Protein AF-A0ABD4T352-F1 (afdb_monomer)

Organism: NCBI:txid1574623

Nearest PDB structures (foldseek):
  3aeh-assembly2_B  TM=5.995E-01  e=1.619E+00  Escherichia coli

InterPro domains:
  IPR049213 Domain of unknown function DUF6816 [PF20670] (60-272)

Mean predicted aligned error: 11.01 Å

Solvent-accessible surface area (backbone atoms only — not comparable to full-atom values): 15969 Å² total; per-residue (Å²): 116,74,77,60,56,55,62,60,55,70,66,70,76,64,86,84,75,49,66,80,44,66,26,12,70,76,85,89,87,89,92,82,90,68,83,81,73,80,69,47,77,63,55,48,52,72,59,51,53,77,71,55,62,58,74,81,84,61,44,79,50,67,70,77,69,73,49,63,73,89,59,55,44,59,26,45,31,36,41,28,33,76,34,65,38,48,81,40,56,85,88,43,78,59,84,48,46,70,54,26,56,77,46,66,71,45,70,45,60,32,55,38,42,24,42,78,40,83,41,82,70,58,74,73,69,75,71,52,101,56,96,65,79,74,80,64,45,72,42,22,30,66,40,64,50,59,30,51,52,31,44,34,27,56,56,63,34,79,71,38,55,65,47,63,45,66,40,92,90,42,70,43,30,36,41,35,33,34,66,89,75,29,35,41,39,40,29,52,49,26,31,39,77,49,79,52,100,54,39,44,36,39,34,38,37,27,43,33,40,40,40,48,91,95,47,74,47,62,37,30,40,36,42,40,36,46,35,33,58,74,56,99,49,35,36,41,29,46,35,36,34,34,37,28,69,22,94,86,42,93,56,27,77,79,47,59,61,20,42,44,32,37,19,25,32,41,35,39,33,34,47,67,80,77,78,67,85,86,62,82,82,131

Structure (mmCIF, N/CA/C/O backbone):
data_AF-A0ABD4T352-F1
#
_entry.id   AF-A0ABD4T352-F1
#
loop_
_atom_site.group_PDB
_atom_site.id
_atom_site.type_symbol
_atom_site.label_atom_id
_atom_site.label_alt_id
_atom_site.label_comp_id
_atom_site.label_asym_id
_atom_site.label_entity_id
_atom_site.label_seq_id
_atom_site.pdbx_PDB_ins_code
_atom_site.Cartn_x
_atom_site.Cartn_y
_atom_site.Cartn_z
_atom_site.occupancy
_atom_site.B_iso_or_equiv
_atom_site.auth_seq_id
_atom_site.auth_comp_id
_atom_site.auth_asym_id
_atom_site.auth_atom_id
_atom_site.pdbx_PDB_model_num
ATOM 1 N N . MET A 1 1 ? -20.268 -2.894 33.754 1.00 39.41 1 MET A N 1
ATOM 2 C CA . MET A 1 1 ? -20.483 -3.632 32.484 1.00 39.41 1 MET A CA 1
ATOM 3 C C . MET A 1 1 ? -21.301 -2.826 31.462 1.00 39.41 1 MET A C 1
ATOM 5 O O . MET A 1 1 ? -20.686 -2.366 30.512 1.00 39.41 1 MET A O 1
ATOM 9 N N . ARG A 1 2 ? -22.608 -2.540 31.647 1.00 26.69 2 ARG A N 1
ATOM 10 C CA . ARG A 1 2 ? -23.453 -1.876 30.608 1.00 26.69 2 ARG A CA 1
ATOM 11 C C . ARG A 1 2 ? -22.892 -0.579 29.967 1.00 26.69 2 ARG A C 1
ATOM 13 O O . ARG A 1 2 ? -23.058 -0.404 28.767 1.00 26.69 2 ARG A O 1
ATOM 20 N N . LYS A 1 3 ? -22.176 0.291 30.702 1.00 26.36 3 LYS A N 1
ATOM 21 C CA . LYS A 1 3 ? -21.605 1.552 30.152 1.00 26.36 3 LYS A CA 1
ATOM 22 C C . LYS A 1 3 ? -20.512 1.376 29.074 1.00 26.36 3 LYS A C 1
ATOM 24 O O . LYS A 1 3 ? -20.254 2.319 28.334 1.00 26.36 3 LYS A O 1
ATOM 29 N N . LEU A 1 4 ? -19.886 0.199 28.954 1.00 28.78 4 LEU A N 1
ATOM 30 C CA . LEU A 1 4 ? -18.922 -0.091 27.876 1.00 28.78 4 LEU A CA 1
ATOM 31 C C . LEU A 1 4 ? -19.623 -0.434 26.551 1.00 28.78 4 LEU A C 1
ATOM 33 O O . LEU A 1 4 ? -19.160 -0.040 25.485 1.00 28.78 4 LEU A O 1
ATOM 37 N N . GLN A 1 5 ? -20.782 -1.096 26.609 1.00 29.36 5 GLN A N 1
ATOM 38 C CA . GLN A 1 5 ? -21.551 -1.469 25.416 1.00 29.36 5 GLN A CA 1
ATOM 39 C C . GLN A 1 5 ? -22.165 -0.242 24.723 1.00 29.36 5 GLN A C 1
ATOM 41 O O . GLN A 1 5 ? -22.160 -0.170 23.497 1.00 29.36 5 GLN A O 1
ATOM 46 N N . SER A 1 6 ? -22.601 0.771 25.482 1.00 27.80 6 SER A N 1
ATOM 47 C CA . SER A 1 6 ? -23.107 2.031 24.916 1.00 27.80 6 SER A CA 1
ATOM 48 C C . SER A 1 6 ? -22.040 2.828 24.151 1.00 27.80 6 SER A C 1
ATOM 50 O O . SER A 1 6 ? -22.355 3.438 23.133 1.00 27.80 6 SER A O 1
ATOM 52 N N . ALA A 1 7 ? -20.775 2.786 24.590 1.00 30.77 7 ALA A N 1
ATOM 53 C CA . ALA A 1 7 ? -19.662 3.445 23.896 1.00 30.77 7 ALA A CA 1
ATOM 54 C C . ALA A 1 7 ? -19.280 2.747 22.574 1.00 30.77 7 ALA A C 1
ATOM 56 O O . ALA A 1 7 ? -18.800 3.395 21.648 1.00 30.77 7 ALA A O 1
ATOM 57 N N . LEU A 1 8 ? -19.532 1.438 22.467 1.00 29.42 8 LEU A N 1
ATOM 58 C CA . LEU A 1 8 ? -19.388 0.671 21.225 1.00 29.42 8 LEU A CA 1
ATOM 59 C C . LEU A 1 8 ? -20.588 0.856 20.278 1.00 29.42 8 LEU A C 1
ATOM 61 O O . LEU A 1 8 ? -20.437 0.750 19.063 1.00 29.42 8 LEU A O 1
ATOM 65 N N . GLN A 1 9 ? -21.779 1.166 20.802 1.00 30.78 9 GLN A N 1
ATOM 66 C CA . GLN A 1 9 ? -22.970 1.423 19.984 1.00 30.78 9 GLN A CA 1
ATOM 67 C C . GLN A 1 9 ? -22.979 2.822 19.353 1.00 30.78 9 GLN A C 1
ATOM 69 O O . GLN A 1 9 ? -23.330 2.939 18.179 1.00 30.78 9 GLN A O 1
ATOM 74 N N . SER A 1 10 ? -22.524 3.869 20.054 1.00 32.16 10 SER A N 1
ATOM 75 C CA . SER A 1 10 ? -22.365 5.211 19.457 1.00 32.16 10 SER A CA 1
ATOM 76 C C . SER A 1 10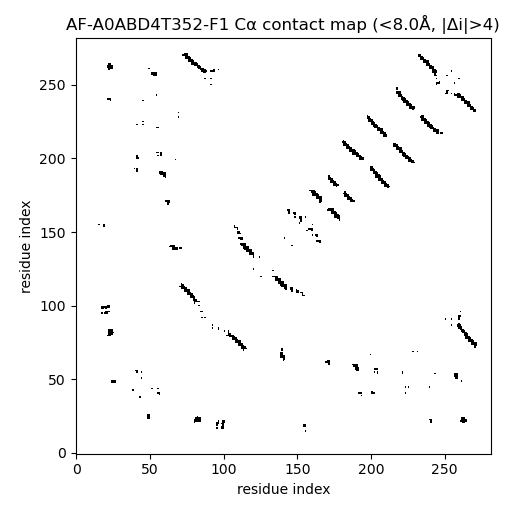 ? -21.295 5.268 18.354 1.00 32.16 10 SER A C 1
ATOM 78 O O . SER A 1 10 ? -21.270 6.204 17.559 1.00 32.16 10 SER A O 1
ATOM 80 N N . TRP A 1 11 ? -20.455 4.236 18.251 1.00 36.19 11 TRP A N 1
ATOM 81 C CA . TRP A 1 11 ? -19.450 4.060 17.200 1.00 36.19 11 TRP A CA 1
ATOM 82 C C . TRP A 1 11 ? -20.051 3.687 15.824 1.00 36.19 11 TRP A C 1
ATOM 84 O O . TRP A 1 11 ? -19.353 3.751 14.815 1.00 36.19 11 TRP A O 1
ATOM 94 N N . ARG A 1 12 ? -21.341 3.306 15.753 1.00 36.53 12 ARG A N 1
ATOM 95 C CA . ARG A 1 12 ? -21.984 2.750 14.540 1.00 36.53 12 ARG A CA 1
ATOM 96 C C . ARG A 1 12 ? -22.570 3.762 13.544 1.00 36.53 12 ARG A C 1
ATOM 98 O O . ARG A 1 12 ? -22.854 3.371 12.418 1.00 36.53 12 ARG A O 1
ATOM 105 N N . SER A 1 13 ? -22.786 5.027 13.910 1.00 33.03 13 SER A N 1
ATOM 106 C CA . SER A 1 13 ? -23.558 5.984 13.084 1.00 33.03 13 SER A CA 1
ATOM 107 C C . SER A 1 13 ? -22.733 6.816 12.084 1.00 33.03 13 SER A C 1
ATOM 109 O O . SER A 1 13 ? -23.293 7.558 11.279 1.00 33.03 13 SER A O 1
ATOM 111 N N . GLY A 1 14 ? -21.401 6.708 12.099 1.00 31.41 14 GLY A N 1
ATOM 112 C CA . GLY A 1 14 ? -20.495 7.516 11.272 1.00 31.41 14 GLY A CA 1
ATOM 113 C C . GLY A 1 14 ? -20.263 6.980 9.853 1.00 31.41 14 GLY A C 1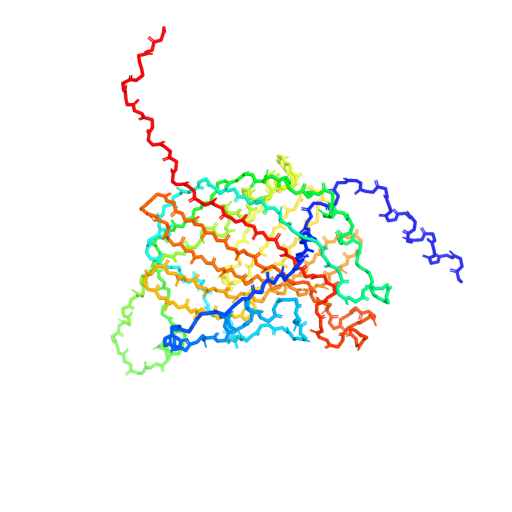
ATOM 114 O O . GLY A 1 14 ? -19.128 6.635 9.525 1.00 31.41 14 GLY A O 1
ATOM 115 N N . GLY A 1 15 ? -21.299 6.954 9.003 1.00 32.22 15 GLY A N 1
ATOM 116 C CA . GLY A 1 15 ? -21.311 6.328 7.658 1.00 32.22 15 GLY A CA 1
ATOM 117 C C . GLY A 1 15 ? -20.280 6.812 6.614 1.00 32.22 15 GLY A C 1
ATOM 118 O O . GLY A 1 15 ? -20.262 6.330 5.488 1.00 32.22 15 GLY A O 1
ATOM 119 N N . TRP A 1 16 ? -19.399 7.741 6.977 1.00 35.56 16 TRP A N 1
ATOM 120 C CA . TRP A 1 16 ? -18.361 8.342 6.133 1.00 35.56 16 TRP A CA 1
ATOM 121 C C . TRP A 1 16 ? -16.948 7.783 6.398 1.00 35.56 16 TRP A C 1
ATOM 123 O O . TRP A 1 16 ? -16.004 8.128 5.694 1.00 35.56 16 TRP A O 1
ATOM 133 N N . ARG A 1 17 ? -16.781 6.917 7.409 1.00 35.25 17 ARG A N 1
ATOM 134 C CA . ARG A 1 17 ? -15.479 6.351 7.827 1.00 35.25 17 ARG A CA 1
ATOM 135 C C . ARG A 1 17 ? -15.112 5.021 7.140 1.00 35.25 17 ARG A C 1
ATOM 137 O O . ARG A 1 17 ? -14.129 4.395 7.518 1.00 35.25 17 ARG A O 1
ATOM 144 N N . LEU A 1 18 ? -15.916 4.562 6.178 1.00 33.56 18 LEU A N 1
ATOM 145 C CA . LEU A 1 18 ? -16.029 3.135 5.828 1.00 33.56 18 LEU A CA 1
ATOM 146 C C . LEU A 1 18 ? -15.048 2.586 4.767 1.00 33.56 18 LEU A C 1
ATOM 148 O O . LEU A 1 18 ? -14.840 1.377 4.719 1.00 33.56 18 LEU A O 1
ATOM 152 N N . ARG A 1 19 ? -14.453 3.427 3.913 1.00 33.91 19 ARG A N 1
ATOM 153 C CA . ARG A 1 19 ? -13.837 3.010 2.626 1.00 33.91 19 ARG A CA 1
ATOM 154 C C . ARG A 1 19 ? -12.305 2.798 2.661 1.00 33.91 19 ARG A C 1
ATOM 156 O O . ARG A 1 19 ? -11.619 3.139 1.705 1.00 33.91 19 ARG A O 1
ATOM 163 N N . VAL A 1 20 ? -11.744 2.326 3.780 1.00 31.72 20 VAL A N 1
ATOM 164 C CA . VAL A 1 20 ? -10.285 2.412 4.049 1.00 31.72 20 VAL A CA 1
ATOM 165 C C . VAL A 1 20 ? -9.504 1.091 3.882 1.00 31.72 20 VAL A C 1
ATOM 167 O O . VAL A 1 20 ? -8.281 1.141 3.775 1.00 31.72 20 VAL A O 1
ATOM 170 N N . ALA A 1 21 ? -10.141 -0.088 3.901 1.00 27.03 21 ALA A N 1
ATOM 171 C CA . ALA A 1 21 ? -9.443 -1.326 4.288 1.00 27.03 21 ALA A CA 1
ATOM 172 C C . ALA A 1 21 ? -10.037 -2.658 3.743 1.00 27.03 21 ALA A C 1
ATOM 174 O O . ALA A 1 21 ? -10.484 -3.456 4.560 1.00 27.03 21 ALA A O 1
ATOM 175 N N . VAL A 1 22 ? -10.065 -2.865 2.407 1.00 36.22 22 VAL A N 1
ATOM 176 C CA . VAL A 1 22 ? -9.205 -3.831 1.641 1.00 36.22 22 VAL A CA 1
ATOM 177 C C . VAL A 1 22 ? -9.468 -5.395 1.934 1.00 36.22 22 VAL A C 1
ATOM 179 O O . VAL A 1 22 ? -10.231 -5.626 2.860 1.00 36.22 22 VAL A O 1
ATOM 182 N N . LEU A 1 23 ? -9.095 -6.466 1.123 1.00 36.72 23 LEU A N 1
ATOM 183 C CA . LEU A 1 23 ? -9.889 -7.788 0.982 1.00 36.72 23 LEU A CA 1
ATOM 184 C C . LEU A 1 23 ? -9.537 -9.324 1.362 1.00 36.72 23 LEU A C 1
ATOM 186 O O . LEU A 1 23 ? -10.003 -9.626 2.456 1.00 36.72 23 LEU A O 1
ATOM 190 N N . LEU A 1 24 ? -8.930 -10.447 0.804 1.00 32.94 24 LEU A N 1
ATOM 191 C CA . LEU A 1 24 ? -8.250 -11.254 -0.313 1.00 32.94 24 LEU A CA 1
ATOM 192 C C . LEU A 1 24 ? -8.925 -12.712 -0.382 1.00 32.94 24 LEU A C 1
ATOM 194 O O . LEU A 1 24 ? -9.724 -13.017 0.487 1.00 32.94 24 LEU A O 1
ATOM 198 N N . LEU A 1 25 ? -8.484 -13.669 -1.254 1.00 29.53 25 LEU A N 1
ATOM 199 C CA . LEU A 1 25 ? -8.437 -15.179 -1.147 1.00 29.53 25 LEU A CA 1
ATOM 200 C C . LEU A 1 25 ? -9.545 -16.146 -1.668 1.00 29.53 25 LEU A C 1
ATOM 202 O O . LEU A 1 25 ? -10.729 -15.871 -1.515 1.00 29.53 25 LEU A O 1
ATOM 206 N N . GLY A 1 26 ? -9.219 -17.348 -2.218 1.00 24.11 26 GLY A N 1
ATOM 207 C CA . GLY A 1 26 ? -7.892 -17.931 -2.580 1.00 24.11 26 GLY A CA 1
ATOM 208 C C . GLY A 1 26 ? -7.876 -19.365 -3.203 1.00 24.11 26 GLY A C 1
ATOM 209 O O . GLY A 1 26 ? -8.916 -20.016 -3.223 1.00 24.11 26 GLY A O 1
ATOM 210 N N . LEU A 1 27 ? -6.683 -19.866 -3.623 1.00 27.25 27 LEU A N 1
ATOM 211 C CA . LEU A 1 27 ? -6.359 -21.210 -4.226 1.00 27.25 27 LEU A CA 1
ATOM 212 C C . LEU A 1 27 ? -7.030 -21.536 -5.600 1.00 27.25 27 LEU A C 1
ATOM 214 O O . LEU A 1 27 ? -7.938 -20.815 -5.989 1.00 27.25 27 LEU A O 1
ATOM 218 N N . SER A 1 28 ? -6.688 -22.549 -6.436 1.00 29.59 28 SER A N 1
ATOM 219 C CA . SER A 1 28 ? -5.594 -23.566 -6.632 1.00 29.59 28 SER A CA 1
ATOM 220 C C . SER A 1 28 ? -5.649 -24.049 -8.131 1.00 29.59 28 SER A C 1
ATOM 222 O O . SER A 1 28 ? -6.455 -23.477 -8.858 1.00 29.59 28 SER A O 1
ATOM 224 N N . LEU A 1 29 ? -4.947 -25.027 -8.756 1.00 26.75 29 LEU A N 1
ATOM 225 C CA . LEU A 1 29 ? -3.863 -26.021 -8.504 1.00 26.75 29 LEU A CA 1
ATOM 226 C C . LEU A 1 29 ? -3.339 -26.528 -9.901 1.00 26.75 29 LEU A C 1
ATOM 228 O O . LEU A 1 29 ? -4.098 -26.451 -10.865 1.00 26.75 29 LEU A O 1
ATOM 232 N N . GLY A 1 30 ? -2.131 -27.115 -10.052 1.00 27.02 30 GLY A N 1
ATOM 233 C CA . GLY A 1 30 ? -1.724 -27.864 -11.278 1.00 27.02 30 GLY A CA 1
ATOM 234 C C . GLY A 1 30 ? -0.203 -27.994 -11.554 1.00 27.02 30 GLY A C 1
ATOM 235 O O . GLY A 1 30 ? 0.562 -27.109 -11.186 1.00 27.02 30 GLY A O 1
ATOM 236 N N . LEU A 1 31 ? 0.247 -29.084 -12.207 1.00 29.69 31 LEU A N 1
ATOM 237 C CA . LEU A 1 31 ? 1.672 -29.449 -12.419 1.00 29.69 31 LEU A CA 1
ATOM 238 C C . LEU A 1 31 ? 2.135 -29.383 -13.892 1.00 29.69 31 LEU A C 1
ATOM 240 O O . LEU A 1 31 ? 1.645 -30.168 -14.695 1.00 29.69 31 LEU A O 1
ATOM 244 N N . TRP A 1 32 ? 3.164 -28.581 -14.206 1.00 31.05 32 TRP A N 1
ATOM 245 C CA . TRP A 1 32 ? 4.102 -28.779 -15.339 1.00 31.05 32 TRP A CA 1
ATOM 246 C C . TRP A 1 32 ? 5.489 -28.225 -14.955 1.00 31.05 32 TRP A C 1
ATOM 248 O O . TRP A 1 32 ? 5.601 -27.070 -14.543 1.00 31.05 32 TRP A O 1
ATOM 258 N N . THR A 1 33 ? 6.558 -29.017 -15.084 1.00 32.38 33 THR A N 1
ATOM 259 C CA . THR A 1 33 ? 7.911 -28.634 -14.637 1.00 32.38 33 THR A CA 1
ATOM 260 C C . THR A 1 33 ? 8.701 -27.870 -15.704 1.00 32.38 33 THR A C 1
ATOM 262 O O . THR A 1 33 ? 9.209 -28.434 -16.670 1.00 32.38 33 THR A O 1
ATOM 265 N N . ARG A 1 34 ? 8.883 -26.566 -15.482 1.00 37.12 34 ARG A N 1
ATOM 266 C CA . ARG A 1 34 ? 10.022 -25.803 -16.027 1.00 37.12 34 ARG A CA 1
ATOM 267 C C . ARG A 1 34 ? 11.196 -25.893 -15.034 1.00 37.12 34 ARG A C 1
ATOM 269 O O . ARG A 1 34 ? 10.941 -26.182 -13.863 1.00 37.12 34 ARG A O 1
ATOM 276 N N . PRO A 1 35 ? 12.461 -25.671 -15.447 1.00 34.12 35 PRO A N 1
ATOM 277 C CA . PRO A 1 35 ? 13.559 -25.566 -14.486 1.00 34.12 35 PRO A CA 1
ATOM 278 C C . PRO A 1 35 ? 13.235 -24.481 -13.448 1.00 34.12 35 PRO A C 1
ATOM 280 O O . PRO A 1 35 ? 12.630 -23.466 -13.816 1.00 34.12 35 PRO A O 1
ATOM 283 N N . PRO A 1 36 ? 13.605 -24.667 -12.169 1.00 39.47 36 PRO A N 1
ATOM 284 C CA . PRO A 1 36 ? 13.306 -23.688 -11.142 1.00 39.47 36 PRO A CA 1
ATOM 285 C C . PRO A 1 36 ? 14.073 -22.396 -11.426 1.00 39.47 36 PRO A C 1
ATOM 287 O O . PRO A 1 36 ? 15.264 -22.274 -11.139 1.00 39.47 36 PRO A O 1
ATOM 290 N N . VAL A 1 37 ? 13.350 -21.391 -11.924 1.00 47.28 37 VAL A N 1
ATOM 291 C CA . VAL A 1 37 ? 13.609 -20.017 -11.495 1.00 47.28 37 VAL A CA 1
ATOM 292 C C . VAL A 1 37 ? 13.560 -20.075 -9.974 1.00 47.28 37 VAL A C 1
ATOM 294 O O . VAL A 1 37 ? 12.513 -20.409 -9.420 1.00 47.28 37 VAL A O 1
ATOM 297 N N . LEU A 1 38 ? 14.696 -19.837 -9.316 1.00 48.06 38 LEU A N 1
ATOM 298 C CA . LEU A 1 38 ? 14.747 -19.745 -7.862 1.00 48.06 38 LEU A CA 1
ATOM 299 C C . LEU A 1 38 ? 13.831 -18.594 -7.452 1.00 48.06 38 LEU A C 1
ATOM 301 O O . LEU A 1 38 ? 14.169 -17.424 -7.636 1.00 48.06 38 LEU A O 1
ATOM 305 N N . ALA A 1 39 ? 12.640 -18.954 -6.981 1.00 62.75 39 ALA A N 1
ATOM 306 C CA . ALA A 1 39 ? 11.667 -18.018 -6.464 1.00 62.75 39 ALA A CA 1
ATOM 307 C C . ALA A 1 39 ? 12.323 -17.260 -5.309 1.00 62.75 39 ALA A C 1
ATOM 309 O O . ALA A 1 39 ? 12.923 -17.857 -4.415 1.00 62.75 39 ALA A O 1
ATOM 310 N N . GLY A 1 40 ? 12.281 -15.931 -5.371 1.00 85.00 40 GLY A N 1
ATOM 311 C CA . GLY A 1 40 ? 12.717 -15.128 -4.243 1.00 85.00 40 GLY A CA 1
ATOM 312 C C . GLY A 1 40 ? 11.669 -15.157 -3.121 1.00 85.00 40 GLY A C 1
ATOM 313 O O . GLY A 1 40 ? 10.512 -15.520 -3.364 1.00 85.00 40 GLY A O 1
ATOM 314 N N . PRO A 1 41 ? 12.044 -14.763 -1.892 1.00 92.19 41 PRO A N 1
ATOM 315 C CA . PRO A 1 41 ? 11.137 -14.699 -0.746 1.00 92.19 41 PRO A CA 1
ATOM 316 C C . PRO A 1 41 ? 9.790 -13.986 -0.985 1.00 92.19 41 PRO A C 1
ATOM 318 O O . PRO A 1 41 ? 8.805 -14.333 -0.330 1.00 92.19 41 PRO A O 1
ATOM 321 N N . LEU A 1 42 ? 9.703 -13.013 -1.901 1.00 93.75 42 LEU A N 1
ATOM 322 C CA . LEU A 1 42 ? 8.435 -12.387 -2.293 1.00 93.75 42 LEU A CA 1
ATOM 323 C C . LEU A 1 42 ? 7.622 -13.264 -3.239 1.00 93.75 42 LEU A C 1
ATOM 325 O O . LEU A 1 42 ? 6.416 -13.382 -3.040 1.00 93.75 42 LEU A O 1
ATOM 329 N N . SER A 1 43 ? 8.255 -13.907 -4.222 1.00 93.31 43 SER A N 1
ATOM 330 C CA . SER A 1 43 ? 7.587 -14.897 -5.077 1.00 93.31 43 SER A CA 1
ATOM 331 C C . SER A 1 43 ? 7.024 -16.067 -4.257 1.00 93.31 43 SER A C 1
ATOM 333 O O . SER A 1 43 ? 5.882 -16.471 -4.482 1.00 93.31 43 SER A O 1
ATOM 335 N N . ASP A 1 44 ? 7.776 -16.564 -3.270 1.00 93.44 44 ASP A N 1
ATOM 336 C CA . ASP A 1 44 ? 7.315 -17.604 -2.339 1.00 93.44 44 ASP A CA 1
ATOM 337 C C . ASP A 1 44 ? 6.153 -17.108 -1.470 1.00 93.44 44 ASP A C 1
ATOM 339 O O . ASP A 1 44 ? 5.120 -17.771 -1.361 1.00 93.44 44 ASP A O 1
ATOM 343 N N . ARG A 1 45 ? 6.257 -15.897 -0.905 1.00 94.06 45 ARG A N 1
ATOM 344 C CA . ARG A 1 45 ? 5.168 -15.273 -0.137 1.00 94.06 45 ARG A CA 1
ATOM 345 C C . ARG A 1 45 ? 3.890 -15.128 -0.970 1.00 94.06 45 ARG A C 1
ATOM 347 O O . ARG A 1 45 ? 2.803 -15.487 -0.512 1.00 94.06 45 ARG A O 1
ATOM 354 N N . LEU A 1 46 ? 4.022 -14.653 -2.205 1.00 94.25 46 LEU A N 1
ATOM 355 C CA . LEU A 1 46 ? 2.946 -14.504 -3.187 1.00 94.25 46 LEU A CA 1
ATOM 356 C C . LEU A 1 46 ? 2.305 -15.839 -3.612 1.00 94.25 46 LEU A C 1
ATOM 358 O O . LEU A 1 46 ? 1.213 -15.806 -4.188 1.00 94.25 46 LEU A O 1
ATOM 362 N N . ALA A 1 47 ? 2.953 -16.977 -3.340 1.00 94.44 47 ALA A N 1
ATOM 363 C CA . ALA A 1 47 ? 2.444 -18.328 -3.581 1.00 94.44 47 ALA A CA 1
ATOM 364 C C . ALA A 1 47 ? 1.889 -19.013 -2.312 1.00 94.44 47 ALA A C 1
ATOM 366 O O . ALA A 1 47 ? 0.919 -19.758 -2.408 1.00 94.44 47 ALA A O 1
ATOM 367 N N . ALA A 1 48 ? 2.451 -18.743 -1.125 1.00 94.88 48 ALA A N 1
ATOM 368 C CA . ALA A 1 48 ? 2.008 -19.320 0.156 1.00 94.88 48 ALA A CA 1
ATOM 369 C C . ALA A 1 48 ? 0.587 -18.879 0.565 1.00 94.88 48 ALA A C 1
ATOM 371 O O . ALA A 1 48 ? -0.162 -19.626 1.197 1.00 94.88 48 ALA A O 1
ATOM 372 N N . PHE A 1 49 ? 0.239 -17.651 0.180 1.00 94.88 49 PHE A N 1
ATOM 373 C CA . PHE A 1 49 ? -1.103 -17.088 0.012 1.00 94.88 49 PHE A CA 1
ATOM 374 C C . PHE A 1 49 ? -2.214 -18.158 -0.200 1.00 94.88 49 PHE A C 1
ATOM 376 O O . PHE A 1 49 ? -2.239 -18.757 -1.277 1.00 94.88 49 PHE A O 1
ATOM 383 N N . PRO A 1 50 ? -3.146 -18.443 0.752 1.00 94.69 50 PRO A N 1
ATOM 384 C CA . PRO A 1 50 ? -3.578 -17.701 1.956 1.00 94.69 50 PRO A CA 1
ATOM 385 C C . PRO A 1 50 ? -2.673 -17.704 3.169 1.00 94.69 50 PRO A C 1
ATOM 387 O O . PRO A 1 50 ? -2.872 -16.885 4.061 1.00 94.69 50 PRO A O 1
ATOM 390 N N . ASN A 1 51 ? -1.775 -18.669 3.270 1.00 95.00 51 ASN A N 1
ATOM 391 C CA . ASN A 1 51 ? -1.324 -19.191 4.553 1.00 95.00 51 ASN A CA 1
ATOM 392 C C . ASN A 1 51 ? -0.155 -18.376 5.116 1.00 95.00 51 ASN A C 1
ATOM 394 O O . ASN A 1 51 ? 0.923 -18.894 5.379 1.00 95.00 51 ASN A O 1
ATOM 398 N N . TRP A 1 52 ? -0.370 -17.069 5.257 1.00 94.19 52 TRP A N 1
ATOM 399 C CA . TRP A 1 52 ? 0.581 -16.130 5.831 1.00 94.19 52 TRP A CA 1
ATOM 400 C C . TRP A 1 52 ? 0.471 -16.174 7.350 1.00 94.19 52 TRP A C 1
ATOM 402 O O . TRP A 1 52 ? -0.463 -15.640 7.945 1.00 94.19 52 TRP A O 1
ATOM 412 N N . ASP A 1 53 ? 1.440 -16.820 7.982 1.00 91.62 53 ASP A N 1
ATOM 413 C CA . ASP A 1 53 ? 1.577 -16.918 9.432 1.00 91.62 53 ASP A CA 1
ATOM 414 C C . ASP A 1 53 ? 2.361 -15.739 10.046 1.00 91.62 53 ASP A C 1
ATOM 416 O O . ASP A 1 53 ? 2.210 -15.435 11.231 1.00 91.62 53 ASP A O 1
ATOM 420 N N . ALA A 1 54 ? 3.147 -15.033 9.231 1.00 91.31 54 ALA A N 1
ATOM 421 C CA . ALA A 1 54 ? 4.015 -13.934 9.641 1.00 91.31 54 ALA A CA 1
ATOM 422 C C . ALA A 1 54 ? 3.898 -12.685 8.730 1.00 91.31 54 ALA A C 1
ATOM 424 O O . ALA A 1 54 ? 3.358 -12.765 7.616 1.00 91.31 54 ALA A O 1
ATOM 425 N N . PRO A 1 55 ? 4.425 -11.521 9.171 1.00 90.62 55 PRO A N 1
ATOM 426 C CA . PRO A 1 55 ? 4.736 -10.366 8.316 1.00 90.62 55 PRO A CA 1
ATOM 427 C C . PRO A 1 55 ? 5.701 -10.725 7.160 1.00 90.62 55 PRO A C 1
ATOM 429 O O . PRO A 1 55 ? 6.214 -11.847 7.119 1.00 90.62 55 PRO A O 1
ATOM 432 N N . PRO A 1 56 ? 5.944 -9.821 6.195 1.00 90.44 56 PRO A N 1
ATOM 433 C CA . PRO A 1 56 ? 6.755 -10.133 5.023 1.00 90.44 56 PRO A CA 1
ATOM 434 C C . PRO A 1 56 ? 8.252 -10.220 5.351 1.00 90.44 56 PRO A C 1
ATOM 436 O O . PRO A 1 56 ? 8.717 -9.559 6.282 1.00 90.44 56 PRO A O 1
ATOM 439 N N . PRO A 1 57 ? 9.042 -10.964 4.554 1.00 86.19 57 PRO A N 1
ATOM 440 C CA . PRO A 1 57 ? 10.492 -10.847 4.592 1.00 86.19 57 PRO A CA 1
ATOM 441 C C . PRO A 1 57 ? 10.884 -9.438 4.124 1.00 86.19 57 PRO A C 1
ATOM 443 O O . PRO A 1 57 ? 10.492 -8.993 3.045 1.00 86.19 57 PRO A O 1
ATOM 446 N N . GLY A 1 58 ? 11.660 -8.723 4.937 1.00 87.62 58 GLY A N 1
ATOM 447 C CA . GLY A 1 58 ? 11.989 -7.323 4.691 1.00 87.62 58 GLY A CA 1
ATOM 448 C C . GLY A 1 58 ? 13.331 -6.904 5.279 1.00 87.62 58 GLY A C 1
ATOM 449 O O . GLY A 1 58 ? 13.912 -7.568 6.136 1.00 87.62 58 GLY A O 1
ATOM 450 N N . LYS A 1 59 ? 13.836 -5.767 4.801 1.00 89.88 59 LYS A N 1
ATOM 451 C CA . LYS A 1 59 ? 14.917 -5.002 5.434 1.00 89.88 59 LYS A CA 1
ATOM 452 C C . LYS A 1 59 ? 14.346 -3.660 5.878 1.00 89.88 59 LYS A C 1
ATOM 454 O O . LYS A 1 59 ? 13.445 -3.139 5.223 1.00 89.88 59 LYS A O 1
ATOM 459 N N . VAL A 1 60 ? 14.886 -3.074 6.950 1.00 89.81 60 VAL A N 1
ATOM 460 C CA . VAL A 1 60 ? 14.473 -1.739 7.423 1.00 89.81 60 VAL A CA 1
ATOM 461 C C . VAL A 1 60 ? 14.525 -0.741 6.264 1.00 89.81 60 VAL A C 1
ATOM 463 O O . VAL A 1 60 ? 15.585 -0.529 5.663 1.00 89.81 60 VAL A O 1
ATOM 466 N N . ALA A 1 61 ? 13.371 -0.154 5.947 1.00 86.00 61 ALA A N 1
ATOM 467 C CA . ALA A 1 61 ? 13.188 0.709 4.793 1.00 86.00 61 ALA A CA 1
ATOM 468 C C . ALA A 1 61 ? 14.028 1.982 4.937 1.00 86.00 61 ALA A C 1
ATOM 470 O O . ALA A 1 61 ? 14.053 2.607 6.000 1.00 86.00 61 ALA A O 1
ATOM 471 N N . GLN A 1 62 ? 14.697 2.370 3.853 1.00 83.94 62 GLN A N 1
ATOM 472 C CA . GLN A 1 62 ? 15.573 3.538 3.759 1.00 83.94 62 GLN A CA 1
ATOM 473 C C . GLN A 1 62 ? 15.245 4.288 2.466 1.00 83.94 62 GLN A C 1
ATOM 475 O O . GLN A 1 62 ? 15.149 3.661 1.412 1.00 83.94 62 GLN A O 1
ATOM 480 N N . GLY A 1 63 ? 15.065 5.609 2.552 1.00 84.81 63 GLY A N 1
ATOM 481 C CA . GLY A 1 63 ? 14.742 6.462 1.404 1.00 84.81 63 GLY A CA 1
ATOM 482 C C . GLY A 1 63 ? 13.429 6.110 0.689 1.00 84.81 63 GLY A C 1
ATOM 483 O O . GLY A 1 63 ? 12.546 5.439 1.235 1.00 84.81 63 GLY A O 1
ATOM 484 N N . GLU A 1 64 ? 13.312 6.568 -0.555 1.00 85.56 64 GLU A N 1
ATOM 485 C CA . GLU A 1 64 ? 12.210 6.220 -1.459 1.00 85.56 64 GLU A CA 1
ATOM 486 C C . GLU A 1 64 ? 12.244 4.742 -1.879 1.00 85.56 64 GLU A C 1
ATOM 488 O O . GLU A 1 64 ? 13.285 4.084 -1.823 1.00 85.56 64 GLU A O 1
ATOM 493 N N . LEU A 1 65 ? 11.094 4.214 -2.302 1.00 89.75 65 LEU A N 1
ATOM 494 C CA . LEU A 1 65 ? 11.039 2.959 -3.053 1.00 89.75 65 LEU A CA 1
ATOM 495 C C . LEU A 1 65 ? 11.339 3.279 -4.521 1.00 89.75 65 LEU A C 1
ATOM 497 O O . LEU A 1 65 ? 10.665 4.128 -5.104 1.00 89.75 65 LEU A O 1
ATOM 501 N N . ILE A 1 66 ? 12.346 2.614 -5.089 1.00 91.19 66 ILE A N 1
ATOM 502 C CA . ILE A 1 66 ? 12.747 2.799 -6.486 1.00 91.19 66 ILE A CA 1
ATOM 503 C C . ILE A 1 66 ? 12.045 1.751 -7.346 1.00 91.19 66 ILE A C 1
ATOM 505 O O . ILE A 1 66 ? 12.123 0.555 -7.062 1.00 91.19 66 ILE A O 1
ATOM 509 N N . TYR A 1 67 ? 11.356 2.229 -8.372 1.00 93.81 67 TYR A N 1
ATOM 510 C CA . TYR A 1 67 ? 10.598 1.447 -9.336 1.00 93.81 67 TYR A CA 1
ATOM 511 C C . TYR A 1 67 ? 11.439 1.227 -10.609 1.00 93.81 67 TYR A C 1
ATOM 513 O O . TYR A 1 67 ? 12.314 2.046 -10.903 1.00 93.81 67 TYR A O 1
ATOM 521 N N . PRO A 1 68 ? 11.191 0.153 -11.381 1.00 93.94 68 PRO A N 1
ATOM 522 C CA . PRO A 1 68 ? 11.745 -0.011 -12.724 1.00 93.94 68 PRO A CA 1
ATOM 523 C C . PRO A 1 68 ? 11.415 1.160 -13.658 1.00 93.94 68 PRO A C 1
ATOM 525 O O . PRO A 1 68 ? 10.335 1.742 -13.567 1.00 93.94 68 PRO A O 1
ATOM 528 N N . ASP A 1 69 ? 12.299 1.430 -14.619 1.00 94.12 69 ASP A N 1
ATOM 529 C CA . ASP A 1 69 ? 12.182 2.549 -15.569 1.00 94.12 69 ASP A CA 1
ATOM 530 C C . ASP A 1 69 ? 10.848 2.563 -16.336 1.00 94.12 69 ASP A C 1
ATOM 532 O O . ASP A 1 69 ? 10.287 3.621 -16.620 1.00 94.12 69 ASP A O 1
ATOM 536 N N . TRP A 1 70 ? 10.276 1.384 -16.606 1.00 94.31 70 TRP A N 1
ATOM 537 C CA . TRP A 1 70 ? 8.989 1.247 -17.290 1.00 94.31 70 TRP A CA 1
ATOM 538 C C . TRP A 1 70 ? 7.774 1.759 -16.500 1.00 94.31 70 TRP A C 1
ATOM 540 O O . TRP A 1 70 ? 6.706 1.875 -17.097 1.00 94.31 70 TRP A O 1
ATOM 550 N N . PHE A 1 71 ? 7.916 2.128 -15.220 1.00 95.75 71 PHE A N 1
ATOM 551 C CA . PHE A 1 71 ? 6.896 2.878 -14.472 1.00 95.75 71 PHE A CA 1
ATOM 552 C C . PHE A 1 71 ? 6.859 4.378 -14.799 1.00 95.75 71 PHE A C 1
ATOM 554 O O . PHE A 1 71 ? 5.896 5.039 -14.405 1.00 95.75 71 PHE A O 1
ATOM 561 N N . GLU A 1 72 ? 7.868 4.958 -15.460 1.00 96.50 72 GLU A N 1
ATOM 562 C CA . GLU A 1 72 ? 7.929 6.416 -15.609 1.00 96.50 72 GLU A CA 1
ATOM 563 C C . GLU A 1 72 ? 6.725 6.990 -16.379 1.00 96.50 72 GLU A C 1
ATOM 565 O O . GLU A 1 72 ? 6.301 6.481 -17.425 1.00 96.50 72 GLU A O 1
ATOM 570 N N . GLY A 1 73 ? 6.176 8.081 -15.838 1.00 96.12 73 GLY A N 1
ATOM 571 C CA . GLY A 1 73 ? 5.069 8.829 -16.412 1.00 96.12 73 GLY A CA 1
ATOM 572 C C . GLY A 1 73 ? 3.842 8.893 -15.505 1.00 96.12 73 GLY A C 1
ATOM 573 O O . GLY A 1 73 ? 3.891 8.687 -14.291 1.00 96.12 73 GLY A O 1
ATOM 574 N N . THR A 1 74 ? 2.712 9.232 -16.118 1.00 98.00 74 THR A N 1
ATOM 575 C CA . THR A 1 74 ? 1.403 9.302 -15.461 1.00 98.00 74 THR A CA 1
ATOM 576 C C . THR A 1 74 ? 0.493 8.242 -16.069 1.00 98.00 74 THR A C 1
ATOM 578 O O . THR A 1 74 ? 0.490 8.061 -17.285 1.00 98.00 74 THR A O 1
ATOM 581 N N . TRP A 1 75 ? -0.256 7.543 -15.222 1.00 97.31 75 TRP A N 1
ATOM 582 C CA . TRP A 1 75 ? -1.050 6.369 -15.568 1.00 97.31 75 TRP A CA 1
ATOM 583 C C . TRP A 1 75 ? -2.460 6.515 -15.012 1.00 97.31 75 TRP A C 1
ATOM 585 O O . TRP A 1 75 ? -2.646 6.973 -13.882 1.00 97.31 75 TRP A O 1
ATOM 595 N N . GLN A 1 76 ? -3.449 6.069 -15.773 1.00 98.38 76 GLN A N 1
ATOM 596 C CA . GLN A 1 76 ? -4.766 5.773 -15.248 1.00 98.38 76 GLN A CA 1
ATOM 597 C C . GLN A 1 76 ? -4.710 4.389 -14.594 1.00 98.38 76 GLN A C 1
ATOM 599 O O . GLN A 1 76 ? -4.577 3.378 -15.280 1.00 98.38 76 GLN A O 1
ATOM 604 N N . ALA A 1 77 ? -4.773 4.338 -13.264 1.00 97.25 77 ALA A N 1
ATOM 605 C CA . ALA A 1 77 ? -4.885 3.081 -12.540 1.00 97.25 77 ALA A CA 1
ATOM 606 C C . ALA A 1 77 ? -6.359 2.676 -12.416 1.00 97.25 77 ALA A C 1
ATOM 608 O O . ALA A 1 77 ? -7.229 3.506 -12.138 1.00 97.25 77 ALA A O 1
ATOM 609 N N . THR A 1 78 ? -6.617 1.384 -12.570 1.00 97.75 78 THR A N 1
ATOM 610 C CA . THR A 1 78 ? -7.835 0.701 -12.139 1.00 97.75 78 THR A CA 1
ATOM 611 C C . THR A 1 78 ? -7.431 -0.321 -11.088 1.00 97.75 78 THR A C 1
ATOM 613 O O . THR A 1 78 ? -6.579 -1.167 -11.353 1.00 97.75 78 THR A O 1
ATOM 616 N N . SER A 1 79 ? -8.021 -0.239 -9.898 1.00 95.56 79 SER A N 1
ATOM 617 C CA . SER A 1 79 ? -7.861 -1.230 -8.834 1.00 95.56 79 SER A CA 1
ATOM 618 C C . SER A 1 79 ? -9.176 -1.969 -8.637 1.00 95.56 79 SER A C 1
ATOM 620 O O . SER A 1 79 ? -10.151 -1.381 -8.165 1.00 95.56 79 SER A O 1
ATOM 622 N N . THR A 1 80 ? -9.205 -3.246 -9.008 1.00 96.62 80 THR A N 1
ATOM 623 C CA . THR A 1 80 ? -10.382 -4.105 -8.878 1.00 96.62 80 THR A CA 1
ATOM 624 C C . THR A 1 80 ? -10.124 -5.136 -7.801 1.00 96.62 80 THR A C 1
ATOM 626 O O . THR A 1 80 ? -9.228 -5.976 -7.882 1.00 96.62 80 THR A O 1
ATOM 629 N N . LEU A 1 81 ? -10.933 -5.074 -6.759 1.00 95.56 81 LEU A N 1
ATOM 630 C CA . LEU A 1 81 ? -10.966 -6.076 -5.710 1.00 95.56 81 LEU A CA 1
ATOM 631 C C . LEU A 1 81 ? -11.426 -7.423 -6.292 1.00 95.56 81 LEU A C 1
ATOM 633 O O . LEU A 1 81 ? -12.432 -7.470 -6.999 1.00 95.56 81 LEU A O 1
ATOM 637 N N . ARG A 1 82 ? -10.720 -8.522 -5.978 1.00 96.12 82 ARG A N 1
ATOM 638 C CA . ARG A 1 82 ? -11.072 -9.865 -6.493 1.00 96.12 82 ARG A CA 1
ATOM 639 C C . ARG A 1 82 ? -11.601 -10.878 -5.469 1.00 96.12 82 ARG A C 1
ATOM 641 O O . ARG A 1 82 ? -12.366 -11.748 -5.856 1.00 96.12 82 ARG A O 1
ATOM 648 N N . GLN A 1 83 ? -11.197 -10.823 -4.197 1.00 95.00 83 GLN A N 1
ATOM 649 C CA . GLN A 1 83 ? -11.534 -11.840 -3.182 1.00 95.00 83 GLN A CA 1
ATOM 650 C C . GLN A 1 83 ? -11.495 -11.255 -1.746 1.00 95.00 83 GLN A C 1
ATOM 652 O O . GLN A 1 83 ? -10.804 -10.253 -1.575 1.00 95.00 83 GLN A O 1
ATOM 657 N N . ALA A 1 84 ? -12.174 -11.844 -0.734 1.00 93.50 84 ALA A N 1
ATOM 658 C CA . ALA A 1 84 ? -12.280 -11.305 0.649 1.00 93.50 84 ALA A CA 1
ATOM 659 C C . ALA A 1 84 ? -12.189 -12.327 1.830 1.00 93.50 84 ALA A C 1
ATOM 661 O O . ALA A 1 84 ? -13.074 -13.171 1.944 1.00 93.50 84 ALA A O 1
ATOM 662 N N . LEU A 1 85 ? -11.224 -12.194 2.771 1.00 94.38 85 LEU A N 1
ATOM 663 C CA . LEU A 1 85 ? -11.033 -13.064 3.959 1.00 94.38 85 LEU A CA 1
ATOM 664 C C . LEU A 1 85 ? -10.489 -12.366 5.232 1.00 94.38 85 LEU A C 1
ATOM 666 O O . LEU A 1 85 ? -9.569 -11.545 5.206 1.00 94.38 85 LEU A O 1
ATOM 670 N N . ALA A 1 86 ? -10.979 -12.846 6.381 1.00 94.31 86 ALA A N 1
ATOM 671 C CA . ALA A 1 86 ? -10.457 -12.593 7.725 1.00 94.31 86 ALA A CA 1
ATOM 672 C C . ALA A 1 86 ? -9.962 -13.921 8.351 1.00 94.31 86 ALA A C 1
ATOM 674 O O . ALA A 1 86 ? -10.777 -14.665 8.897 1.00 94.31 86 ALA A O 1
ATOM 675 N N . PRO A 1 87 ? -8.656 -14.260 8.276 1.00 94.12 87 PRO A N 1
ATOM 676 C CA . PRO A 1 87 ? -8.151 -15.606 8.602 1.00 94.12 87 PRO A CA 1
ATOM 677 C C . PRO A 1 87 ? -8.312 -16.058 10.058 1.00 94.12 87 PRO A C 1
ATOM 679 O O . PRO A 1 87 ? -8.078 -17.226 10.360 1.00 94.12 87 PRO A O 1
ATOM 682 N N . LEU A 1 88 ? -8.637 -15.131 10.964 1.00 93.81 88 LEU A N 1
ATOM 683 C CA . LEU A 1 88 ? -8.745 -15.358 12.409 1.00 93.81 88 LEU A CA 1
ATOM 684 C C . LEU A 1 88 ? -10.177 -15.156 12.937 1.00 93.81 88 LEU A C 1
ATOM 686 O O . LEU A 1 88 ? -10.368 -15.029 14.145 1.00 93.81 88 LEU A O 1
ATOM 690 N N . ALA A 1 89 ? -11.167 -15.086 12.045 1.00 92.00 89 ALA A N 1
ATOM 691 C CA . ALA A 1 89 ? -12.578 -15.039 12.405 1.00 92.00 89 ALA A CA 1
ATOM 692 C C . ALA A 1 89 ? -13.126 -16.464 12.654 1.00 92.00 89 ALA A C 1
ATOM 694 O O . ALA A 1 89 ? -12.766 -17.375 11.908 1.00 92.00 89 ALA A O 1
ATOM 695 N N . PRO A 1 90 ? -14.046 -16.657 13.621 1.00 92.00 90 PRO A N 1
ATOM 696 C CA . PRO A 1 90 ? -14.733 -15.630 14.414 1.00 92.00 90 PRO A CA 1
ATOM 697 C C . PRO A 1 90 ? -13.968 -15.125 15.652 1.00 92.00 90 PRO A C 1
ATOM 699 O O . PRO A 1 90 ? -14.426 -14.177 16.286 1.00 92.00 90 PRO A O 1
ATOM 702 N N . GLU A 1 91 ? -12.833 -15.725 16.023 1.00 92.75 91 GLU A N 1
ATOM 703 C CA . GLU A 1 91 ? -12.138 -15.462 17.295 1.00 92.75 91 GLU A CA 1
ATOM 704 C C . GLU A 1 91 ? -11.592 -14.032 17.432 1.00 92.75 91 GLU A C 1
ATOM 706 O O . GLU A 1 91 ? -11.477 -13.530 18.557 1.00 92.75 91 GLU A O 1
ATOM 711 N N . ILE A 1 92 ? -11.223 -13.412 16.309 1.00 89.94 92 ILE A N 1
ATOM 712 C CA . ILE A 1 92 ? -10.774 -12.025 16.169 1.00 89.94 92 ILE A CA 1
ATOM 713 C C . ILE A 1 92 ? -11.406 -11.463 14.889 1.00 89.94 92 ILE A C 1
ATOM 715 O O . ILE A 1 92 ? -11.166 -11.966 13.792 1.00 89.94 92 ILE A O 1
ATOM 719 N N . VAL A 1 93 ? -12.189 -10.391 15.011 1.00 83.06 93 VAL A N 1
ATOM 720 C CA . VAL A 1 93 ? -12.848 -9.720 13.878 1.00 83.06 93 VAL A CA 1
ATOM 721 C C . VAL A 1 93 ? -12.517 -8.232 13.872 1.00 83.06 93 VAL A C 1
ATOM 723 O O . VAL A 1 93 ? -12.553 -7.579 14.913 1.00 83.06 93 VAL A O 1
ATOM 726 N N . THR A 1 94 ? -12.215 -7.669 12.698 1.00 76.00 94 THR A N 1
ATOM 727 C CA . THR A 1 94 ? -11.965 -6.225 12.568 1.00 76.00 94 THR A CA 1
ATOM 728 C C . THR A 1 94 ? -13.187 -5.509 11.982 1.00 76.00 94 THR A C 1
ATOM 730 O O . THR A 1 94 ? -13.765 -5.984 11.003 1.00 76.00 94 THR A O 1
ATOM 733 N N . PRO A 1 95 ? -13.570 -4.323 12.495 1.00 68.19 95 PRO A N 1
ATOM 734 C CA . PRO A 1 95 ? -14.615 -3.502 11.877 1.00 68.19 95 PRO A CA 1
ATOM 735 C C . PRO A 1 95 ? -14.275 -3.018 10.458 1.00 68.19 95 PRO A C 1
ATOM 737 O O . PRO A 1 95 ? -15.163 -2.562 9.743 1.00 68.19 95 PRO A O 1
ATOM 740 N N . GLY A 1 96 ? -13.006 -3.094 10.039 1.00 72.00 96 GLY A N 1
ATOM 741 C CA . GLY A 1 96 ? -12.594 -2.789 8.669 1.00 72.00 96 GLY A CA 1
ATOM 742 C C . GLY A 1 96 ? -13.084 -3.827 7.658 1.00 72.00 96 GLY A C 1
ATOM 743 O O . GLY A 1 96 ? -13.560 -3.441 6.593 1.00 72.00 96 GLY A O 1
ATOM 744 N N . PHE A 1 97 ? -13.030 -5.116 8.011 1.00 84.12 97 PHE A N 1
ATOM 745 C CA . PHE A 1 97 ? -13.256 -6.227 7.083 1.00 84.12 97 PHE A CA 1
ATOM 746 C C . PHE A 1 97 ? -14.619 -6.168 6.374 1.00 84.12 97 PHE A C 1
ATOM 748 O O . PHE A 1 97 ? -14.695 -5.993 5.156 1.00 84.12 97 PHE A O 1
ATOM 755 N N . GLU A 1 98 ? -15.707 -6.243 7.142 1.00 77.19 98 GLU A N 1
ATOM 756 C CA . GLU A 1 98 ? -17.064 -6.334 6.587 1.00 77.19 98 GLU A CA 1
ATOM 757 C C . GLU A 1 98 ? -17.442 -5.088 5.769 1.00 77.19 98 GLU A C 1
ATOM 759 O O . GLU A 1 98 ? -18.077 -5.181 4.722 1.00 77.19 98 GLU A O 1
ATOM 764 N N . ASN A 1 99 ? -16.960 -3.915 6.193 1.00 73.44 99 ASN A N 1
ATOM 765 C CA . ASN A 1 99 ? -17.178 -2.650 5.492 1.00 73.44 99 ASN A CA 1
ATOM 766 C C . ASN A 1 99 ? -16.463 -2.558 4.142 1.00 73.44 99 ASN A C 1
ATOM 768 O O . ASN A 1 99 ? -16.820 -1.701 3.338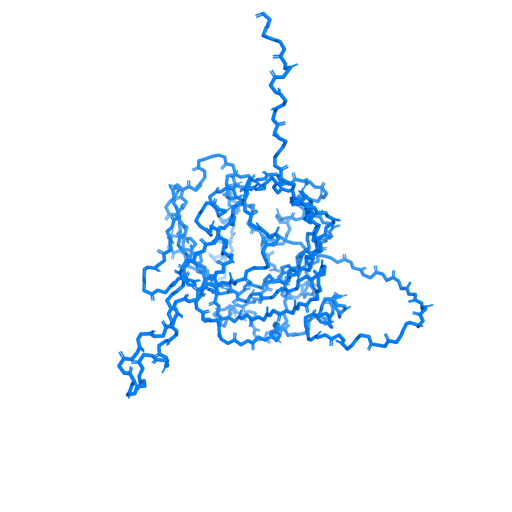 1.00 73.44 99 ASN A O 1
ATOM 772 N N . ASN A 1 100 ? -15.457 -3.389 3.876 1.00 77.38 100 ASN A N 1
ATOM 773 C CA . ASN A 1 100 ? -14.776 -3.379 2.587 1.00 77.38 100 ASN A CA 1
ATOM 774 C C . ASN A 1 100 ? -15.274 -4.504 1.686 1.00 77.38 100 ASN A C 1
ATOM 776 O O . ASN A 1 100 ? -15.344 -4.285 0.483 1.00 77.38 100 ASN A O 1
ATOM 780 N N . ARG A 1 101 ? -15.790 -5.610 2.246 1.00 81.44 101 ARG A N 1
ATOM 781 C CA . ARG A 1 101 ? -16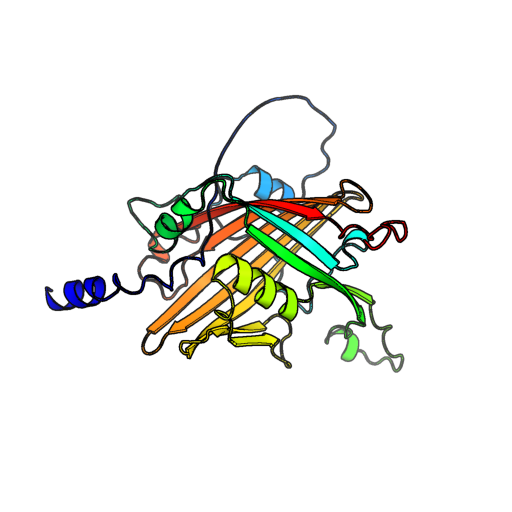.505 -6.679 1.517 1.00 81.44 101 ARG A CA 1
ATOM 782 C C . ARG A 1 101 ? -17.614 -6.162 0.583 1.00 81.44 101 ARG A C 1
ATOM 784 O O . ARG A 1 101 ? -17.836 -6.755 -0.466 1.00 81.44 101 ARG A O 1
ATOM 791 N N . GLN A 1 102 ? -18.247 -5.026 0.900 1.00 84.44 102 GLN A N 1
ATOM 792 C CA . GLN A 1 102 ? -19.236 -4.361 0.028 1.00 84.44 102 GLN A CA 1
ATOM 793 C C . GLN A 1 102 ? -18.673 -3.835 -1.308 1.00 84.44 102 GLN A C 1
ATOM 795 O O . GLN A 1 102 ? -19.440 -3.530 -2.213 1.00 84.44 102 GLN A O 1
ATOM 800 N N . LEU A 1 103 ? -17.352 -3.682 -1.428 1.00 85.50 103 LEU A N 1
ATOM 801 C CA . LEU A 1 103 ? -16.697 -3.202 -2.644 1.00 85.50 103 LEU A CA 1
ATOM 802 C C . LEU A 1 103 ? -16.531 -4.321 -3.690 1.00 85.50 103 LEU A C 1
ATOM 804 O O . LEU A 1 103 ? -15.939 -4.050 -4.731 1.00 85.50 103 LEU A O 1
ATOM 808 N N . LEU A 1 104 ? -16.943 -5.572 -3.405 1.00 93.00 104 LEU A N 1
ATOM 809 C CA . LEU A 1 104 ? -16.609 -6.756 -4.216 1.00 93.00 104 LEU A CA 1
ATOM 810 C C . LEU A 1 104 ? -16.887 -6.557 -5.711 1.00 93.00 104 LEU A C 1
ATOM 812 O O . LEU A 1 104 ? -1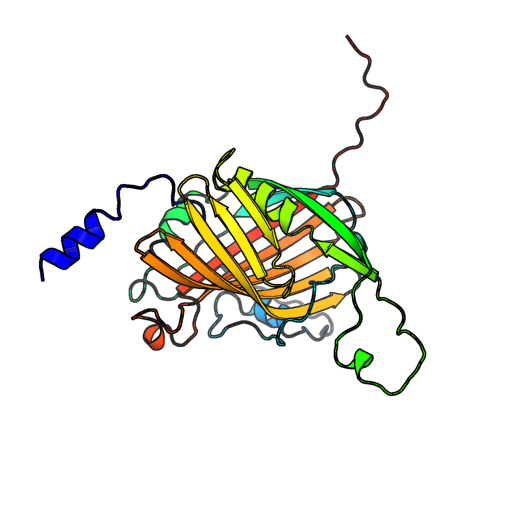7.934 -6.044 -6.112 1.00 93.00 104 LEU A O 1
ATOM 816 N N . ASP A 1 105 ? -15.866 -6.894 -6.503 1.00 95.38 105 ASP A N 1
ATOM 817 C CA . ASP A 1 105 ? -15.799 -6.739 -7.956 1.00 95.38 105 ASP A CA 1
ATOM 818 C C . ASP A 1 105 ? -15.992 -5.296 -8.482 1.00 95.38 105 ASP A C 1
ATOM 820 O O . ASP A 1 105 ? -16.050 -5.089 -9.692 1.00 95.38 105 ASP A O 1
ATOM 824 N N . GLN A 1 106 ? -16.022 -4.276 -7.611 1.00 93.75 106 GLN A N 1
ATOM 825 C CA . GLN A 1 106 ? -16.113 -2.870 -8.016 1.00 93.75 106 GLN A CA 1
ATOM 826 C C . GLN A 1 106 ? -14.724 -2.314 -8.399 1.00 93.75 106 GLN A C 1
ATOM 828 O O . GLN A 1 106 ? -13.820 -2.294 -7.554 1.00 93.75 106 GLN A O 1
ATOM 833 N N . PRO A 1 107 ? -14.530 -1.819 -9.637 1.00 94.50 107 PRO A N 1
ATOM 834 C CA . PRO A 1 107 ? -13.290 -1.169 -10.047 1.00 94.50 107 PRO A CA 1
ATOM 835 C C . PRO A 1 107 ? -13.207 0.262 -9.497 1.00 94.50 107 PRO A C 1
ATOM 837 O O . PRO A 1 107 ? -14.094 1.086 -9.720 1.00 94.50 107 PRO A O 1
ATOM 840 N N . VAL A 1 108 ? -12.104 0.596 -8.827 1.00 92.75 108 VAL A N 1
ATOM 841 C CA . VAL A 1 108 ? -11.791 1.965 -8.390 1.00 92.75 108 VAL A CA 1
ATOM 842 C C . VAL A 1 108 ? -10.745 2.562 -9.325 1.00 92.75 108 VAL A C 1
ATOM 844 O O . VAL A 1 108 ? -9.609 2.089 -9.373 1.00 92.75 108 VAL A O 1
ATOM 847 N N . GLN A 1 109 ? -11.116 3.615 -10.055 1.00 95.69 109 GLN A N 1
ATOM 848 C CA . GLN A 1 109 ? -10.236 4.305 -11.000 1.00 95.69 109 GLN A CA 1
ATOM 849 C C . GLN A 1 109 ? -9.625 5.573 -10.391 1.00 95.69 109 GLN A C 1
ATOM 851 O O . GLN A 1 109 ? -10.332 6.387 -9.800 1.00 95.69 109 GLN A O 1
ATOM 856 N N . PHE A 1 110 ? -8.309 5.752 -10.532 1.00 94.19 110 PHE A N 1
ATOM 857 C CA . PHE A 1 110 ? -7.568 6.916 -10.034 1.00 94.19 110 PHE A CA 1
ATOM 858 C C . PHE A 1 110 ? -6.260 7.115 -10.810 1.00 94.19 110 PHE A C 1
ATOM 860 O O . PHE A 1 110 ? -5.606 6.158 -11.210 1.00 94.19 110 PHE A O 1
ATOM 867 N N . THR A 1 111 ? -5.845 8.361 -11.020 1.00 96.88 111 THR A N 1
ATOM 868 C CA . THR A 1 111 ? -4.578 8.659 -11.705 1.00 96.88 111 THR A CA 1
ATOM 869 C C . THR A 1 111 ? -3.393 8.484 -10.751 1.00 96.88 111 THR A C 1
ATOM 871 O O . THR A 1 111 ? -3.448 8.957 -9.615 1.00 96.88 111 THR A O 1
ATOM 874 N N . VAL A 1 112 ? -2.300 7.871 -11.201 1.00 96.38 112 VAL A N 1
ATOM 875 C CA . VAL A 1 112 ? -1.027 7.778 -10.464 1.00 96.38 112 VAL A CA 1
ATOM 876 C C . VAL A 1 112 ? 0.129 8.317 -11.298 1.00 96.38 112 VAL A C 1
ATOM 878 O O . VAL A 1 112 ? 0.086 8.294 -12.525 1.00 96.38 112 VAL A O 1
ATOM 881 N N . ARG A 1 113 ? 1.177 8.803 -10.635 1.00 97.50 113 ARG A N 1
ATOM 882 C CA . ARG A 1 113 ? 2.387 9.340 -11.255 1.00 97.50 113 ARG A CA 1
ATOM 883 C C . ARG A 1 113 ? 3.641 8.736 -10.632 1.00 97.50 113 ARG A C 1
ATOM 885 O O . ARG A 1 113 ? 3.722 8.564 -9.411 1.00 97.50 113 ARG A O 1
ATOM 892 N N . PHE A 1 114 ? 4.622 8.487 -11.489 1.00 96.25 114 PHE A N 1
ATOM 893 C CA . PHE A 1 114 ? 5.994 8.151 -11.141 1.00 96.25 114 PHE A CA 1
ATOM 894 C C . PHE A 1 114 ? 6.936 9.004 -11.998 1.00 96.25 114 PHE A C 1
ATOM 896 O O . PHE A 1 114 ? 6.621 9.308 -13.150 1.00 96.25 114 PHE A O 1
ATOM 903 N N . TYR A 1 115 ? 8.069 9.423 -11.445 1.00 95.12 115 TYR A N 1
ATOM 904 C CA . TYR A 1 115 ? 9.025 10.299 -12.126 1.00 95.12 115 TYR A CA 1
ATOM 905 C C . TYR A 1 115 ? 10.457 9.969 -11.703 1.00 95.12 115 TYR A C 1
ATOM 907 O O . TYR A 1 115 ? 10.685 9.556 -10.564 1.00 95.12 115 TYR A O 1
ATOM 915 N N . ASN A 1 116 ? 11.427 10.165 -12.594 1.00 94.88 116 ASN A N 1
ATOM 916 C CA . ASN A 1 116 ? 12.839 10.110 -12.241 1.00 94.88 116 ASN A CA 1
ATOM 917 C C . ASN A 1 116 ? 13.183 11.221 -11.234 1.00 94.88 116 ASN A C 1
ATOM 919 O O . ASN A 1 116 ? 13.023 12.412 -11.517 1.00 94.88 116 ASN A O 1
ATOM 923 N N . GLN A 1 117 ? 13.676 10.837 -10.054 1.00 88.44 117 GLN A N 1
ATOM 924 C CA . GLN A 1 117 ? 14.153 11.765 -9.035 1.00 88.44 117 GLN A CA 1
ATOM 925 C C . GLN A 1 117 ? 15.649 11.582 -8.769 1.00 88.44 117 GLN A C 1
ATOM 927 O O . GLN A 1 117 ? 16.142 10.472 -8.581 1.00 88.44 117 GLN A O 1
ATOM 932 N N . ARG A 1 118 ? 16.364 12.705 -8.632 1.00 85.44 118 ARG A N 1
ATOM 933 C CA . ARG A 1 118 ? 17.713 12.729 -8.054 1.00 85.44 118 ARG A CA 1
ATOM 934 C C . ARG A 1 118 ? 17.637 12.442 -6.550 1.00 85.44 118 ARG A C 1
ATOM 936 O O . ARG A 1 118 ? 17.100 13.238 -5.779 1.00 85.44 118 ARG A O 1
ATOM 943 N N . LEU A 1 119 ? 18.188 11.310 -6.140 1.00 78.06 119 LEU A N 1
ATOM 944 C CA . LEU A 1 119 ? 18.181 10.799 -4.773 1.00 78.06 119 LEU A CA 1
ATOM 945 C C . LEU A 1 119 ? 19.394 11.321 -3.988 1.00 78.06 119 LEU A C 1
ATOM 947 O O . LEU A 1 119 ? 20.492 11.479 -4.529 1.00 78.06 119 LEU A O 1
ATOM 951 N N . ALA A 1 120 ? 19.216 11.542 -2.685 1.00 68.50 120 ALA A N 1
ATOM 952 C CA . ALA A 1 120 ? 20.332 11.824 -1.786 1.00 68.50 120 ALA A CA 1
ATOM 953 C C . ALA A 1 120 ? 21.162 10.543 -1.541 1.00 68.50 120 ALA A C 1
ATOM 955 O O . ALA A 1 120 ? 20.576 9.482 -1.302 1.00 68.50 120 ALA A O 1
ATOM 956 N N . PRO A 1 121 ? 22.509 10.603 -1.558 1.00 59.91 121 PRO A N 1
ATOM 957 C CA . PRO A 1 121 ? 23.340 9.447 -1.236 1.00 59.91 121 PRO A CA 1
ATOM 958 C C . PRO A 1 121 ? 23.165 9.054 0.244 1.00 59.91 121 PRO A C 1
ATOM 960 O O . PRO A 1 121 ? 23.057 9.939 1.102 1.00 59.91 121 PRO A O 1
ATOM 963 N N . PRO A 1 122 ? 23.160 7.749 0.578 1.00 58.22 122 PRO A N 1
ATOM 964 C CA . PRO A 1 122 ? 22.865 7.275 1.927 1.00 58.22 122 PRO A CA 1
ATOM 965 C C . PRO A 1 122 ? 23.881 7.789 2.955 1.00 58.22 122 PRO A C 1
ATOM 967 O O . PRO A 1 122 ? 25.081 7.833 2.689 1.00 58.22 122 PRO A O 1
ATOM 970 N N . LEU A 1 123 ? 23.414 8.092 4.172 1.00 57.03 123 LEU A N 1
ATOM 971 C CA . LEU A 1 123 ? 24.206 8.712 5.252 1.00 57.03 123 LEU A CA 1
ATOM 972 C C . LEU A 1 123 ? 25.525 7.985 5.591 1.00 57.03 123 LEU A C 1
ATOM 974 O O . LEU A 1 123 ? 26.458 8.612 6.085 1.00 57.03 123 LEU A O 1
ATOM 978 N N . LYS A 1 124 ? 25.637 6.677 5.311 1.00 53.25 124 LYS A N 1
ATOM 979 C CA . LYS A 1 124 ? 26.898 5.928 5.470 1.00 53.25 124 LYS A CA 1
ATOM 980 C C . LYS A 1 124 ? 27.986 6.365 4.478 1.00 53.25 124 LYS A C 1
ATOM 982 O O . LYS A 1 124 ? 29.146 6.416 4.867 1.00 53.25 124 LYS A O 1
ATOM 987 N N . ALA A 1 125 ? 27.626 6.726 3.244 1.00 50.53 125 ALA A N 1
ATOM 988 C CA . ALA A 1 125 ? 28.569 7.241 2.248 1.00 50.53 125 ALA A CA 1
ATOM 989 C C . ALA A 1 125 ? 29.074 8.652 2.606 1.00 50.53 125 ALA A C 1
ATOM 991 O O . ALA A 1 125 ? 30.211 8.995 2.310 1.00 50.53 125 ALA A O 1
ATOM 992 N N . GLN A 1 126 ? 28.261 9.443 3.316 1.00 51.59 126 GLN A N 1
ATOM 993 C CA . GLN A 1 126 ? 28.610 10.800 3.761 1.00 51.59 126 GLN A CA 1
ATOM 994 C C . GLN A 1 126 ? 29.597 10.833 4.948 1.00 51.59 126 GLN A C 1
ATOM 996 O O . GLN A 1 126 ? 30.047 11.905 5.337 1.00 51.59 126 GLN A O 1
ATOM 1001 N N . ARG A 1 127 ? 29.930 9.675 5.542 1.00 53.25 127 ARG A N 1
ATOM 1002 C CA . ARG A 1 127 ? 30.903 9.546 6.647 1.00 53.25 127 ARG A CA 1
ATOM 1003 C C . ARG A 1 127 ? 32.264 8.982 6.208 1.00 53.25 127 ARG A C 1
ATOM 1005 O O . ARG A 1 127 ? 33.108 8.719 7.061 1.00 53.25 127 ARG A O 1
ATOM 1012 N N . GLY A 1 128 ? 32.479 8.775 4.907 1.00 54.47 128 GLY A N 1
ATOM 1013 C CA . GLY A 1 128 ? 33.782 8.397 4.353 1.00 54.47 128 GLY A CA 1
ATOM 1014 C C . GLY A 1 128 ? 34.708 9.606 4.196 1.00 54.47 128 GLY A C 1
ATOM 1015 O O . GLY A 1 128 ? 34.260 10.684 3.812 1.00 54.47 128 GLY A O 1
ATOM 1016 N N . ILE A 1 129 ? 36.008 9.432 4.456 1.00 52.97 129 ILE A N 1
ATOM 1017 C CA . ILE A 1 129 ? 37.028 10.492 4.329 1.00 52.97 129 ILE A CA 1
ATOM 1018 C C . ILE A 1 129 ? 37.459 10.630 2.854 1.00 52.97 129 ILE A C 1
ATOM 1020 O O . ILE A 1 129 ? 38.617 10.445 2.492 1.00 52.97 129 ILE A O 1
ATOM 1024 N N . THR A 1 130 ? 36.497 10.907 1.975 1.00 52.19 130 THR A N 1
ATOM 1025 C CA . THR A 1 130 ? 36.699 11.049 0.528 1.00 52.19 130 THR A CA 1
ATOM 1026 C C .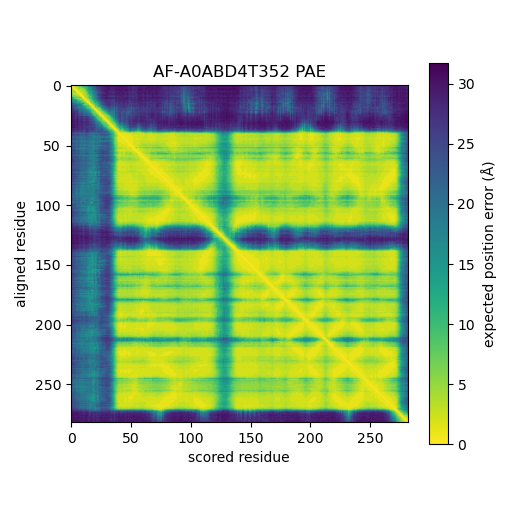 THR A 1 130 ? 36.080 12.356 0.056 1.00 52.19 130 THR A C 1
ATOM 1028 O O . THR A 1 130 ? 34.863 12.508 0.081 1.00 52.19 130 THR A O 1
ATOM 1031 N N . GLN A 1 131 ? 36.911 13.291 -0.413 1.00 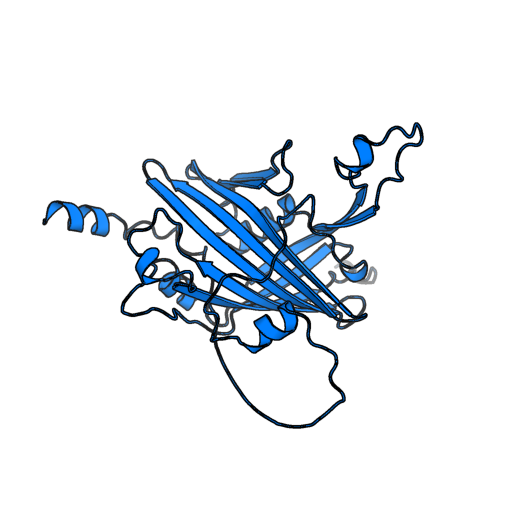53.47 131 GLN A N 1
ATOM 1032 C CA . GLN A 1 131 ? 36.487 14.628 -0.864 1.00 53.47 131 GLN A CA 1
ATOM 1033 C C . GLN A 1 131 ? 35.677 14.624 -2.178 1.00 53.47 131 GLN A C 1
ATOM 1035 O O . GLN A 1 131 ? 35.231 15.674 -2.635 1.00 53.47 131 GLN A O 1
ATOM 1040 N N . PHE A 1 132 ? 35.468 13.455 -2.785 1.00 51.03 132 PHE A N 1
ATOM 1041 C CA . PHE A 1 132 ? 34.645 13.295 -3.977 1.00 51.03 132 PHE A CA 1
ATOM 1042 C C . PHE A 1 132 ? 33.163 13.191 -3.584 1.00 51.03 132 PHE A C 1
ATOM 1044 O O . PHE A 1 132 ? 32.802 12.262 -2.855 1.00 51.03 132 PHE A O 1
ATOM 1051 N N . PRO A 1 133 ? 32.280 14.089 -4.063 1.00 54.38 133 PRO A N 1
ATOM 1052 C CA . PRO A 1 133 ? 30.850 13.939 -3.841 1.00 54.38 133 PRO A CA 1
ATOM 1053 C C . PRO A 1 133 ? 30.372 12.663 -4.538 1.00 54.38 133 PRO A C 1
ATOM 1055 O O . PRO A 1 133 ? 30.485 12.537 -5.758 1.00 54.38 133 PRO A O 1
ATOM 1058 N N . ALA A 1 134 ? 29.841 11.714 -3.763 1.00 57.72 134 ALA A N 1
ATOM 1059 C CA . ALA A 1 134 ? 29.289 10.480 -4.311 1.00 57.72 134 ALA A CA 1
ATOM 1060 C C . ALA A 1 134 ? 28.237 10.814 -5.389 1.00 57.72 134 ALA A C 1
ATOM 1062 O O . ALA A 1 134 ? 27.377 11.670 -5.137 1.00 57.72 134 ALA A O 1
ATOM 1063 N N . PRO A 1 135 ? 28.285 10.180 -6.579 1.00 56.94 135 PRO A N 1
ATOM 1064 C CA . PRO A 1 135 ? 27.360 10.491 -7.659 1.00 56.94 135 PRO A CA 1
ATOM 1065 C C . PRO A 1 135 ? 25.927 10.276 -7.173 1.00 56.94 135 PRO A C 1
ATOM 1067 O O . PRO A 1 135 ? 25.584 9.224 -6.632 1.00 56.94 135 PRO A O 1
ATOM 1070 N N . ALA A 1 136 ? 25.098 11.308 -7.325 1.00 63.56 136 ALA A N 1
ATOM 1071 C CA . ALA A 1 136 ? 23.717 11.250 -6.878 1.00 63.56 136 ALA A CA 1
ATOM 1072 C C . ALA A 1 136 ? 22.958 10.233 -7.733 1.00 63.56 136 ALA A C 1
ATOM 1074 O O . ALA A 1 136 ? 22.890 10.375 -8.956 1.00 63.56 136 ALA A O 1
ATOM 1075 N N . LEU A 1 137 ? 22.400 9.217 -7.079 1.00 71.50 137 LEU A N 1
ATOM 1076 C CA . LEU A 1 137 ? 21.617 8.188 -7.747 1.00 71.50 137 LEU A CA 1
ATOM 1077 C C . LEU A 1 137 ? 20.372 8.825 -8.379 1.00 71.50 137 LEU A C 1
ATOM 1079 O O . LEU A 1 137 ? 19.758 9.721 -7.801 1.00 71.50 137 LEU A O 1
ATOM 1083 N N . GLN A 1 138 ? 20.011 8.352 -9.563 1.00 84.12 138 GLN A N 1
ATOM 1084 C CA . GLN A 1 138 ? 18.716 8.608 -10.188 1.00 84.12 138 GLN A CA 1
ATOM 1085 C C . GLN A 1 138 ? 17.861 7.345 -10.073 1.00 84.12 138 GLN A C 1
ATOM 1087 O O . GLN A 1 138 ? 18.392 6.254 -9.855 1.00 84.12 138 GLN A O 1
ATOM 1092 N N . GLY A 1 139 ? 16.548 7.493 -10.191 1.00 89.94 139 GLY A N 1
ATOM 1093 C CA . GLY A 1 139 ? 15.626 6.367 -10.143 1.00 89.94 139 GLY A CA 1
ATOM 1094 C C . GLY A 1 139 ? 14.176 6.821 -10.170 1.00 89.94 139 GLY A C 1
ATOM 1095 O O . GLY A 1 139 ? 13.847 7.909 -9.690 1.00 89.94 139 GLY A O 1
ATOM 1096 N N . ILE A 1 140 ? 13.308 5.979 -10.726 1.00 94.00 140 ILE A N 1
ATOM 1097 C CA . ILE A 1 140 ? 11.876 6.256 -10.787 1.00 94.00 140 ILE A CA 1
ATOM 1098 C C . ILE A 1 140 ? 11.275 6.103 -9.389 1.00 94.00 140 ILE A C 1
ATOM 1100 O O . ILE A 1 140 ? 11.390 5.050 -8.761 1.00 94.00 140 ILE A O 1
ATOM 1104 N N . VAL A 1 141 ? 10.618 7.152 -8.900 1.00 92.94 141 VAL A N 1
ATOM 1105 C CA . VAL A 1 141 ? 9.911 7.154 -7.613 1.00 92.94 141 VAL A CA 1
ATOM 1106 C C . VAL A 1 141 ? 8.437 7.470 -7.817 1.00 92.94 141 VAL A C 1
ATOM 1108 O O . VAL A 1 141 ? 8.058 8.211 -8.724 1.00 92.94 141 VAL A O 1
ATOM 1111 N N . ALA A 1 142 ? 7.586 6.916 -6.958 1.00 93.44 142 ALA A N 1
ATOM 1112 C CA . ALA A 1 142 ? 6.170 7.254 -6.935 1.00 93.44 142 ALA A CA 1
ATOM 1113 C C . ALA A 1 142 ? 5.956 8.670 -6.378 1.00 93.44 142 ALA A C 1
ATOM 1115 O O . ALA A 1 142 ? 6.490 9.009 -5.321 1.00 93.44 142 ALA A O 1
ATOM 1116 N N . ASP A 1 143 ? 5.080 9.462 -7.001 1.00 93.44 143 ASP A N 1
ATOM 1117 C CA . ASP A 1 143 ? 4.570 10.698 -6.401 1.00 93.44 143 ASP A CA 1
ATOM 1118 C C . ASP A 1 143 ? 3.580 10.347 -5.282 1.00 93.44 143 ASP A C 1
ATOM 1120 O O . ASP A 1 143 ? 2.358 10.402 -5.431 1.00 93.44 143 ASP A O 1
ATOM 1124 N N . ARG A 1 144 ? 4.111 9.930 -4.129 1.00 90.62 144 ARG A N 1
ATOM 1125 C CA . ARG A 1 144 ? 3.312 9.437 -2.996 1.00 90.62 144 ARG A CA 1
ATOM 1126 C C . ARG A 1 144 ? 2.344 10.493 -2.455 1.00 90.62 144 ARG A C 1
ATOM 1128 O O . ARG A 1 144 ? 1.349 10.126 -1.830 1.00 90.62 144 ARG A O 1
ATOM 1135 N N . ARG A 1 145 ? 2.570 11.784 -2.734 1.00 90.94 145 ARG A N 1
ATOM 1136 C CA . ARG A 1 145 ? 1.634 12.870 -2.416 1.00 90.94 145 ARG A CA 1
ATOM 1137 C C . ARG A 1 145 ? 0.457 12.894 -3.394 1.00 90.94 145 ARG A C 1
ATOM 1139 O O . ARG A 1 145 ? -0.685 12.816 -2.944 1.00 90.94 145 ARG A O 1
ATOM 1146 N N . PHE A 1 146 ? 0.719 12.976 -4.699 1.00 92.88 146 PHE A N 1
ATOM 1147 C CA . PHE A 1 146 ? -0.313 12.968 -5.742 1.00 92.88 146 PHE A CA 1
ATOM 1148 C C . PHE A 1 146 ? -1.125 11.668 -5.714 1.00 92.88 146 PHE A C 1
ATOM 1150 O O . PHE A 1 146 ? -2.352 11.713 -5.625 1.00 92.88 146 PHE A O 1
ATOM 1157 N N . ASN A 1 147 ? -0.445 10.519 -5.677 1.00 94.25 147 ASN A N 1
ATOM 1158 C CA . ASN A 1 147 ? -1.057 9.190 -5.708 1.00 94.25 147 ASN A CA 1
ATOM 1159 C C . ASN A 1 147 ? -2.007 8.983 -4.517 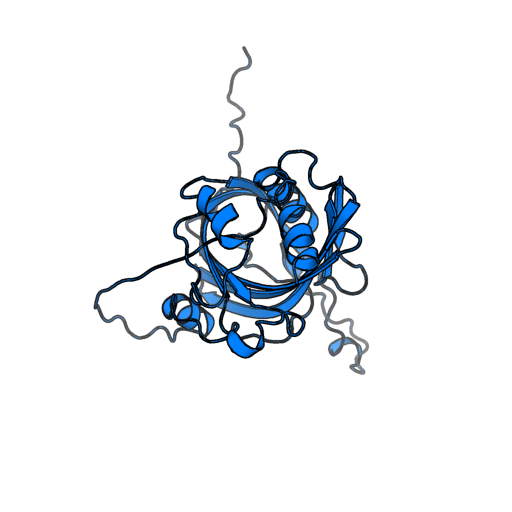1.00 94.25 147 ASN A C 1
ATOM 1161 O O . ASN A 1 147 ? -3.109 8.473 -4.699 1.00 94.25 147 ASN A O 1
ATOM 1165 N N . SER A 1 148 ? -1.636 9.448 -3.317 1.00 88.19 148 SER A N 1
ATOM 1166 C CA . SER A 1 148 ? -2.488 9.333 -2.121 1.00 88.19 148 SER A CA 1
ATOM 1167 C C . SER A 1 148 ? -3.691 10.281 -2.139 1.00 88.19 148 SER A C 1
ATOM 1169 O O . SER A 1 148 ? -4.766 9.904 -1.677 1.00 88.19 148 SER A O 1
ATOM 1171 N N . VAL A 1 149 ? -3.554 11.495 -2.692 1.00 91.38 149 VAL A N 1
ATOM 1172 C CA . VAL A 1 149 ? -4.705 12.396 -2.905 1.00 91.38 149 VAL A CA 1
ATOM 1173 C C . VAL A 1 149 ? -5.661 11.802 -3.941 1.00 91.38 149 VAL A C 1
ATOM 1175 O O . VAL A 1 149 ? -6.869 11.809 -3.725 1.00 91.38 149 VAL A O 1
ATOM 1178 N N . SER A 1 150 ? -5.127 11.265 -5.038 1.00 91.56 150 SER A N 1
ATOM 1179 C CA . SER A 1 150 ? -5.888 10.678 -6.144 1.00 91.56 150 SER A CA 1
ATOM 1180 C C . SER A 1 150 ? -6.656 9.420 -5.716 1.00 91.56 150 SER A C 1
ATOM 1182 O O . SER A 1 150 ? -7.884 9.378 -5.817 1.00 91.56 150 SER A O 1
ATOM 1184 N N . LEU A 1 151 ? -5.965 8.447 -5.108 1.00 90.25 151 LEU A N 1
ATOM 1185 C CA . LEU A 1 151 ? -6.585 7.260 -4.513 1.00 90.25 151 LEU A CA 1
ATOM 1186 C C . LEU A 1 151 ? -7.601 7.643 -3.429 1.00 90.25 151 LEU A C 1
ATOM 1188 O O . LEU A 1 151 ? -8.690 7.073 -3.380 1.00 90.25 151 LEU A O 1
ATOM 1192 N N . GLY A 1 152 ? -7.276 8.623 -2.579 1.00 86.31 152 GLY A N 1
ATOM 1193 C CA . GLY A 1 152 ? -8.177 9.129 -1.543 1.00 86.31 152 GLY A CA 1
ATOM 1194 C C . GLY A 1 152 ? -9.467 9.721 -2.114 1.00 86.31 152 GLY A C 1
ATOM 1195 O O . GLY A 1 152 ? -10.546 9.386 -1.640 1.00 86.31 152 GLY A O 1
ATOM 1196 N N . LYS A 1 153 ? -9.392 10.531 -3.176 1.00 89.50 153 LYS A N 1
ATOM 1197 C CA . LYS A 1 153 ? -10.576 11.050 -3.881 1.00 89.50 153 LYS A CA 1
ATOM 1198 C C . LYS A 1 153 ? -11.450 9.931 -4.451 1.00 89.50 153 LYS A C 1
ATOM 1200 O O . LYS A 1 153 ? -12.662 9.960 -4.258 1.00 89.50 153 LYS A O 1
ATOM 1205 N N . ALA A 1 154 ? -10.853 8.937 -5.108 1.00 86.81 154 ALA A N 1
ATOM 1206 C CA . ALA A 1 154 ? -11.602 7.832 -5.706 1.00 86.81 154 ALA A CA 1
ATOM 1207 C C . ALA A 1 154 ? -12.250 6.916 -4.647 1.00 86.81 154 ALA A C 1
ATOM 1209 O O . ALA A 1 154 ? -13.429 6.580 -4.739 1.00 86.81 154 ALA A O 1
ATOM 1210 N N . THR A 1 155 ? -11.506 6.556 -3.595 1.00 82.69 155 THR A N 1
ATOM 1211 C CA . THR A 1 155 ? -11.979 5.644 -2.537 1.00 82.69 155 THR A CA 1
ATOM 1212 C C . THR A 1 155 ? -12.894 6.309 -1.514 1.00 82.69 155 THR A C 1
ATOM 1214 O O . THR A 1 155 ? -13.892 5.708 -1.128 1.00 82.69 155 THR A O 1
ATOM 1217 N N . LEU A 1 156 ? -12.619 7.543 -1.077 1.00 85.19 156 LEU A N 1
ATOM 1218 C CA . LEU A 1 156 ? -13.359 8.246 -0.013 1.00 85.19 156 LEU A CA 1
ATOM 1219 C C . LEU A 1 156 ? -14.312 9.339 -0.535 1.00 85.19 156 LEU A C 1
ATOM 1221 O O . LEU A 1 156 ? -15.074 9.899 0.253 1.00 85.19 156 LEU A O 1
ATOM 1225 N N . GLY A 1 157 ? -14.311 9.612 -1.842 1.00 87.38 157 GLY A N 1
ATOM 1226 C CA . GLY A 1 157 ? -15.108 10.662 -2.485 1.00 87.38 157 GLY A CA 1
ATOM 1227 C C . GLY A 1 157 ? -14.360 11.993 -2.609 1.00 87.38 157 GLY A C 1
ATOM 1228 O O . GLY A 1 157 ? -13.372 12.246 -1.911 1.00 87.38 157 GLY A O 1
ATOM 1229 N N . GLU A 1 158 ? -14.827 12.864 -3.506 1.00 87.88 158 GLU A N 1
ATOM 1230 C CA . GLU A 1 158 ? -14.176 14.153 -3.759 1.00 87.88 158 GLU A CA 1
ATOM 1231 C C . GLU A 1 158 ? -14.118 15.051 -2.515 1.00 87.88 158 GLU A C 1
ATOM 1233 O O . GLU A 1 158 ? -14.996 15.053 -1.651 1.00 87.88 158 GLU A O 1
ATOM 1238 N N . GLY A 1 159 ? -13.027 15.805 -2.405 1.00 81.94 159 GLY A N 1
ATOM 1239 C CA . GLY A 1 159 ? -12.729 16.675 -1.272 1.00 81.94 159 GLY A CA 1
ATOM 1240 C C . GLY A 1 159 ? -12.483 15.979 0.076 1.00 81.94 159 GLY A C 1
ATOM 1241 O O . GLY A 1 159 ? -12.102 16.676 1.012 1.00 81.94 159 GLY A O 1
ATOM 1242 N N . SER A 1 160 ? -12.667 14.660 0.213 1.00 83.44 160 SER A N 1
ATOM 1243 C CA . SER A 1 160 ? -12.491 13.913 1.476 1.00 83.44 160 SER A CA 1
ATOM 1244 C C . SER A 1 160 ? -11.118 14.140 2.132 1.00 83.44 160 SER A C 1
ATOM 1246 O O . SER A 1 160 ? -11.021 14.438 3.330 1.00 83.44 160 SER A O 1
ATOM 1248 N N . VAL A 1 161 ? -10.060 14.066 1.323 1.00 88.50 161 VAL A N 1
ATOM 1249 C CA . VAL A 1 161 ? -8.685 14.434 1.668 1.00 88.50 161 VAL A CA 1
ATOM 1250 C C . VAL A 1 161 ? -8.536 15.957 1.620 1.00 88.50 161 VAL A C 1
ATOM 1252 O O . VAL A 1 161 ? -8.765 16.589 0.591 1.00 88.50 161 VAL A O 1
ATOM 1255 N N . ARG A 1 162 ? -8.117 16.554 2.742 1.00 91.25 162 ARG A N 1
ATOM 1256 C CA . ARG A 1 162 ? -7.800 17.987 2.857 1.00 91.25 162 ARG A CA 1
ATOM 1257 C C . ARG A 1 162 ? -6.390 18.282 2.355 1.00 91.25 162 ARG A C 1
ATOM 1259 O O . ARG A 1 162 ? -6.180 19.265 1.651 1.00 91.25 162 ARG A O 1
ATOM 1266 N N . SER A 1 163 ? -5.422 17.459 2.749 1.00 91.75 163 SER A N 1
ATOM 1267 C CA . SER A 1 163 ? -4.026 17.589 2.338 1.00 91.75 163 SER A CA 1
ATOM 1268 C C . SER A 1 163 ? -3.261 16.284 2.538 1.00 91.75 163 SER A C 1
ATOM 1270 O O . SER A 1 163 ? -3.606 15.464 3.389 1.00 91.75 163 SER A O 1
ATOM 1272 N N . VAL A 1 164 ? -2.189 16.122 1.763 1.00 91.19 164 VAL A N 1
ATOM 1273 C CA . VAL A 1 164 ? -1.145 15.119 1.988 1.00 91.19 164 VAL A CA 1
ATOM 1274 C C . VAL A 1 164 ? 0.202 15.836 1.996 1.00 91.19 164 VAL A C 1
ATOM 1276 O O . VAL A 1 164 ? 0.452 16.705 1.149 1.00 91.19 164 VAL A O 1
ATOM 1279 N N . SER A 1 165 ? 1.059 15.474 2.945 1.00 92.50 165 SER A N 1
ATOM 1280 C CA . SER A 1 165 ? 2.437 15.949 3.085 1.00 92.50 165 SER A CA 1
ATOM 1281 C C . SER A 1 165 ? 3.367 14.780 3.399 1.00 92.50 165 SER A C 1
ATOM 1283 O O . SER A 1 165 ? 3.037 13.934 4.230 1.00 92.50 165 SER A O 1
ATOM 1285 N N . ILE A 1 166 ? 4.529 14.751 2.752 1.00 88.25 166 ILE A N 1
ATOM 1286 C CA . ILE A 1 166 ? 5.658 13.901 3.144 1.00 88.25 166 ILE A CA 1
ATOM 1287 C C . ILE A 1 166 ? 6.408 14.631 4.267 1.00 88.25 166 ILE A C 1
ATOM 1289 O O . ILE A 1 166 ? 6.476 15.862 4.254 1.00 88.25 166 ILE A O 1
ATOM 1293 N N . ASP A 1 167 ? 6.911 13.893 5.250 1.00 84.62 167 ASP A N 1
ATOM 1294 C CA . ASP A 1 167 ? 7.730 14.439 6.333 1.00 84.62 167 ASP A CA 1
ATOM 1295 C C . ASP A 1 167 ? 9.128 14.822 5.787 1.00 84.62 167 ASP A C 1
ATOM 1297 O O . ASP A 1 167 ? 9.760 13.990 5.128 1.00 84.62 167 ASP A O 1
ATOM 1301 N N . PRO A 1 168 ? 9.611 16.067 5.977 1.00 82.00 168 PRO A N 1
ATOM 1302 C CA . PRO A 1 168 ? 10.869 16.519 5.381 1.00 82.00 168 PRO A CA 1
ATOM 1303 C C . PRO A 1 168 ? 12.111 15.852 5.991 1.00 82.00 168 PRO A C 1
ATOM 1305 O O . PRO A 1 168 ? 13.157 15.845 5.344 1.00 82.00 168 PRO A O 1
ATOM 1308 N N . GLU A 1 169 ? 12.013 15.294 7.203 1.00 84.19 169 GLU A N 1
ATOM 1309 C CA . GLU A 1 169 ? 13.134 14.618 7.874 1.00 84.19 169 GLU A CA 1
ATOM 1310 C C . GLU A 1 169 ? 13.159 13.103 7.603 1.00 84.19 169 GLU A C 1
ATOM 1312 O O . GLU A 1 169 ? 14.224 12.484 7.625 1.00 84.19 169 GLU A O 1
ATOM 1317 N N . ASP A 1 170 ? 12.006 12.500 7.290 1.00 83.50 170 ASP A N 1
ATOM 1318 C CA . ASP A 1 170 ? 11.896 11.090 6.908 1.00 83.50 170 ASP A CA 1
ATOM 1319 C C . ASP A 1 170 ? 10.937 10.893 5.719 1.00 83.50 170 ASP A C 1
ATOM 1321 O O . ASP A 1 170 ? 9.724 10.786 5.918 1.00 83.50 170 ASP A O 1
ATOM 1325 N N . PRO A 1 171 ? 11.435 10.730 4.477 1.00 83.25 171 PRO A N 1
ATOM 1326 C CA . PRO A 1 171 ? 10.563 10.587 3.313 1.00 83.25 171 PRO A CA 1
ATOM 1327 C C . PRO A 1 171 ? 9.599 9.397 3.426 1.00 83.25 171 PRO A C 1
ATOM 1329 O O . PRO A 1 171 ? 8.507 9.431 2.858 1.00 83.25 171 PRO A O 1
ATOM 1332 N N . ARG A 1 172 ? 9.934 8.350 4.191 1.00 87.31 172 ARG A N 1
ATOM 1333 C CA . ARG A 1 172 ? 9.088 7.152 4.366 1.00 87.31 172 ARG A CA 1
ATOM 1334 C C . ARG A 1 172 ? 7.788 7.433 5.121 1.00 87.31 172 ARG A C 1
ATOM 1336 O O . ARG A 1 172 ? 6.906 6.572 5.136 1.00 87.31 172 ARG A O 1
ATOM 1343 N N . ARG A 1 173 ? 7.681 8.603 5.751 1.00 91.06 173 ARG A N 1
ATOM 1344 C CA . ARG A 1 173 ? 6.580 9.039 6.603 1.00 91.06 173 ARG A CA 1
ATOM 1345 C C . ARG A 1 173 ? 5.675 10.007 5.844 1.00 91.06 173 ARG A C 1
ATOM 1347 O O . ARG A 1 173 ? 6.078 11.082 5.409 1.00 91.06 173 ARG A O 1
ATOM 1354 N N . LEU A 1 174 ? 4.424 9.594 5.674 1.00 90.44 174 LEU A N 1
ATOM 1355 C CA . LEU A 1 174 ? 3.382 10.324 4.964 1.00 90.44 174 LEU A CA 1
ATOM 1356 C C . LEU A 1 174 ? 2.272 10.717 5.940 1.00 90.44 174 LEU A C 1
ATOM 1358 O O . LEU A 1 174 ? 1.781 9.883 6.701 1.00 90.44 174 LEU A O 1
ATOM 1362 N N . VAL A 1 175 ? 1.839 11.973 5.890 1.00 92.88 175 VAL A N 1
ATOM 1363 C CA . VAL A 1 175 ? 0.750 12.505 6.712 1.00 92.88 175 VAL A CA 1
ATOM 1364 C C . VAL A 1 175 ? -0.398 12.936 5.805 1.00 92.88 175 VAL A C 1
ATOM 1366 O O . VAL A 1 175 ? -0.266 13.869 5.015 1.00 92.88 175 VAL A O 1
ATOM 1369 N N . THR A 1 176 ? -1.541 12.268 5.943 1.00 91.25 176 THR A N 1
ATOM 1370 C CA . THR A 1 176 ? -2.805 12.614 5.281 1.00 91.25 176 THR A CA 1
ATOM 1371 C C . THR A 1 176 ? -3.734 13.277 6.291 1.00 91.25 176 THR A C 1
ATOM 1373 O O . THR A 1 176 ? -4.004 12.701 7.345 1.00 91.25 176 THR A O 1
ATOM 1376 N N . GLN A 1 177 ? -4.243 14.470 5.982 1.00 93.06 177 GLN A N 1
ATOM 1377 C CA . GLN A 1 177 ? -5.327 15.116 6.727 1.00 93.06 177 GLN A CA 1
ATOM 1378 C C . GLN A 1 177 ? -6.649 14.931 5.983 1.00 93.06 177 GLN A C 1
ATOM 1380 O O . GLN A 1 177 ? -6.740 15.214 4.786 1.00 93.06 177 GLN A O 1
ATOM 1385 N N . PHE A 1 178 ? -7.696 14.535 6.700 1.00 88.69 178 PHE A N 1
ATOM 1386 C CA . PHE A 1 178 ? -9.063 14.462 6.183 1.00 88.69 178 PHE A CA 1
ATOM 1387 C C . PHE A 1 178 ? -9.846 15.724 6.571 1.00 88.69 178 PHE A C 1
ATOM 1389 O O . PHE A 1 178 ? -9.527 16.375 7.568 1.00 88.69 178 PHE A O 1
ATOM 1396 N N . ARG A 1 179 ? -10.881 16.098 5.803 1.00 83.56 179 ARG A N 1
ATOM 1397 C CA . ARG A 1 179 ? -11.634 17.349 6.055 1.00 83.56 179 ARG A CA 1
ATOM 1398 C C . ARG A 1 179 ? -12.241 17.453 7.454 1.00 83.56 179 ARG A C 1
ATOM 1400 O O . ARG A 1 179 ? -12.300 18.552 7.991 1.00 83.56 179 ARG A O 1
ATOM 1407 N N . GLN A 1 180 ? -12.650 16.336 8.053 1.00 81.25 180 GLN A N 1
ATOM 1408 C CA . GLN A 1 180 ? -13.278 16.297 9.382 1.00 81.25 180 GLN A CA 1
ATOM 1409 C C . GLN A 1 180 ? -12.254 16.181 10.534 1.00 81.25 180 GLN A C 1
ATOM 1411 O O . GLN A 1 180 ? -12.547 15.634 11.594 1.00 81.25 180 GLN A O 1
ATOM 1416 N N . GLY A 1 181 ? -11.032 16.683 10.327 1.00 84.12 181 GLY A N 1
ATOM 1417 C CA . GLY A 1 181 ? -10.015 16.839 11.371 1.00 84.12 181 GLY A CA 1
ATOM 1418 C C . GLY A 1 181 ? -9.233 15.577 11.744 1.00 84.12 181 GLY A C 1
ATOM 1419 O O . GLY A 1 181 ? -8.314 15.671 12.556 1.00 84.12 181 GLY A O 1
ATOM 1420 N N . GLN A 1 182 ? -9.537 14.408 11.166 1.00 88.69 182 GLN A N 1
ATOM 1421 C CA . GLN A 1 182 ? -8.696 13.226 11.374 1.00 88.69 182 GLN A CA 1
ATOM 1422 C C . GLN A 1 182 ? -7.389 13.306 10.591 1.00 88.69 182 GLN A C 1
ATOM 1424 O O . GLN A 1 182 ? -7.275 13.980 9.563 1.00 88.69 182 GLN A O 1
ATOM 1429 N N . GLN A 1 183 ? -6.431 12.507 11.043 1.00 92.38 183 GLN A N 1
ATOM 1430 C CA . GLN A 1 183 ? -5.132 12.347 10.414 1.00 92.38 183 GLN A CA 1
ATOM 1431 C C . GLN A 1 183 ? -4.782 10.861 10.306 1.00 92.38 183 GLN A C 1
ATOM 1433 O O . GLN A 1 183 ? -4.903 10.132 11.288 1.00 92.38 183 GLN A O 1
ATOM 1438 N N . LEU A 1 184 ? -4.309 10.428 9.138 1.00 90.31 184 LEU A N 1
ATOM 1439 C CA . LEU A 1 184 ? -3.586 9.167 8.976 1.00 90.31 184 LEU A CA 1
ATOM 1440 C C . LEU A 1 184 ? -2.102 9.490 8.811 1.00 90.31 184 LEU A C 1
ATOM 1442 O O . LEU A 1 184 ? -1.718 10.193 7.877 1.00 90.31 184 LEU A O 1
ATOM 1446 N N . VAL A 1 185 ? -1.275 8.973 9.715 1.00 92.44 185 VAL A N 1
ATOM 1447 C CA . VAL A 1 185 ? 0.182 8.929 9.558 1.00 92.44 185 VAL A CA 1
ATOM 1448 C C . VAL A 1 185 ? 0.546 7.520 9.100 1.00 92.44 185 VAL A C 1
ATOM 1450 O O . VAL A 1 185 ? 0.174 6.564 9.775 1.00 92.44 185 VAL A O 1
ATOM 1453 N N . SER A 1 186 ? 1.239 7.381 7.970 1.00 91.62 186 SER A N 1
ATOM 1454 C CA . SER A 1 186 ? 1.670 6.096 7.405 1.00 91.62 186 SER A CA 1
ATOM 1455 C C . SER A 1 186 ? 3.183 6.107 7.199 1.00 91.62 186 SER A C 1
ATOM 1457 O O . SER A 1 186 ? 3.707 7.002 6.542 1.00 91.62 186 SER A O 1
ATOM 1459 N N . GLU A 1 187 ? 3.888 5.131 7.764 1.00 92.12 187 GLU A N 1
ATOM 1460 C CA . GLU A 1 187 ? 5.355 5.082 7.831 1.00 92.12 187 GLU A CA 1
ATOM 1461 C C . GLU A 1 187 ? 5.869 3.751 7.266 1.00 92.12 187 GLU A C 1
ATOM 1463 O O . GLU A 1 187 ? 5.630 2.715 7.885 1.00 92.12 187 GLU A O 1
ATOM 1468 N N . SER A 1 188 ? 6.584 3.746 6.132 1.00 91.88 188 SER A N 1
ATOM 1469 C CA . SER A 1 188 ? 7.247 2.522 5.632 1.00 91.88 188 SER A CA 1
ATOM 1470 C C . SER A 1 188 ? 8.349 2.110 6.617 1.00 91.88 188 SER A C 1
ATOM 1472 O O . SER A 1 188 ? 9.313 2.850 6.835 1.00 91.88 188 SER A O 1
ATOM 1474 N N . ARG A 1 189 ? 8.172 0.959 7.279 1.00 92.00 189 ARG A N 1
ATOM 1475 C CA . ARG A 1 189 ? 9.109 0.423 8.279 1.00 92.00 189 ARG A CA 1
ATOM 1476 C C . ARG A 1 189 ? 10.104 -0.532 7.649 1.00 92.00 189 ARG A C 1
ATOM 1478 O O . ARG A 1 189 ? 11.304 -0.399 7.884 1.00 92.00 189 ARG A O 1
ATOM 1485 N N . GLU A 1 190 ? 9.613 -1.459 6.839 1.00 93.31 190 GLU A N 1
ATOM 1486 C CA . GLU A 1 190 ? 10.395 -2.525 6.219 1.00 93.31 190 GLU A CA 1
ATOM 1487 C C . GLU A 1 190 ? 9.979 -2.679 4.758 1.00 93.31 190 GLU A C 1
ATOM 1489 O O . GLU A 1 190 ? 8.804 -2.514 4.431 1.00 93.31 190 GLU A O 1
ATOM 1494 N N . ARG A 1 191 ? 10.932 -2.995 3.877 1.00 92.44 191 ARG A N 1
ATOM 1495 C CA . ARG A 1 191 ? 10.639 -3.334 2.484 1.00 92.44 191 ARG A CA 1
ATOM 1496 C C . ARG A 1 191 ? 11.550 -4.418 1.916 1.00 92.44 191 ARG A C 1
ATOM 1498 O O . ARG A 1 191 ? 12.670 -4.616 2.393 1.00 92.44 191 ARG A O 1
ATOM 1505 N N . ALA A 1 192 ? 11.079 -5.067 0.862 1.00 93.25 192 ALA A N 1
ATOM 1506 C CA . ALA A 1 192 ? 11.851 -5.937 -0.017 1.00 93.25 192 ALA A CA 1
ATOM 1507 C C . ALA A 1 192 ? 11.428 -5.706 -1.476 1.00 93.25 192 ALA A C 1
ATOM 1509 O O . ALA A 1 192 ? 10.321 -5.241 -1.737 1.00 93.25 192 ALA A O 1
ATOM 1510 N N . THR A 1 193 ? 12.315 -6.029 -2.416 1.00 93.69 193 THR A N 1
ATOM 1511 C CA . THR A 1 193 ? 12.081 -5.913 -3.861 1.00 93.69 193 THR A CA 1
ATOM 1512 C C . THR A 1 193 ? 12.786 -7.048 -4.588 1.00 93.69 193 THR A C 1
ATOM 1514 O O . THR A 1 193 ? 13.965 -7.295 -4.330 1.00 93.69 193 THR A O 1
ATOM 1517 N N . GLU A 1 194 ? 12.104 -7.671 -5.539 1.00 93.69 194 GLU A N 1
ATOM 1518 C CA . GLU A 1 194 ? 12.626 -8.711 -6.425 1.00 93.69 194 GLU A CA 1
ATOM 1519 C C . GLU A 1 194 ? 12.335 -8.321 -7.872 1.00 93.69 194 GLU A C 1
ATOM 1521 O O . GLU A 1 194 ? 11.278 -7.769 -8.172 1.00 9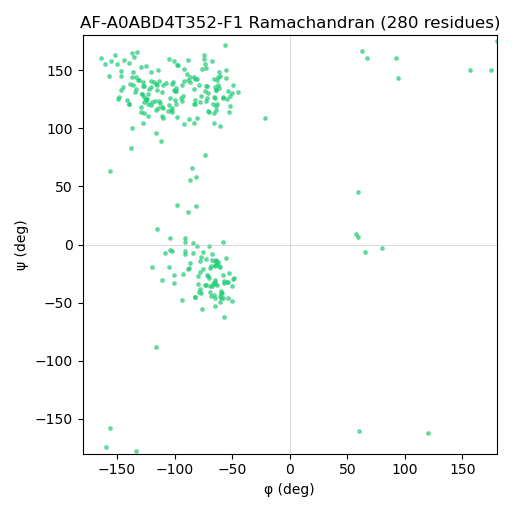3.69 194 GLU A O 1
ATOM 1526 N N . SER A 1 195 ? 13.283 -8.562 -8.777 1.00 89.31 195 SER A N 1
ATOM 1527 C CA . SER A 1 195 ? 13.190 -8.078 -10.153 1.00 89.31 195 SER A CA 1
ATOM 1528 C C . SER A 1 195 ? 13.648 -9.125 -11.156 1.00 89.31 195 SER A C 1
ATOM 1530 O O . SER A 1 195 ? 14.669 -9.785 -10.974 1.00 89.31 195 SER A O 1
ATOM 1532 N N . THR A 1 196 ? 12.892 -9.222 -12.241 1.00 85.56 196 THR A N 1
ATOM 1533 C CA . THR A 1 196 ? 13.207 -9.930 -13.484 1.00 85.56 196 THR A CA 1
ATOM 1534 C C . THR A 1 196 ? 12.824 -9.000 -14.646 1.00 85.56 196 THR A C 1
ATOM 1536 O O . THR A 1 196 ? 12.047 -8.069 -14.419 1.00 85.56 196 THR A O 1
ATOM 1539 N N . PRO A 1 197 ? 13.320 -9.193 -15.883 1.00 81.50 197 PRO A N 1
ATOM 1540 C CA . PRO A 1 197 ? 13.239 -8.147 -16.910 1.00 81.50 197 PRO A CA 1
ATOM 1541 C C . PRO A 1 197 ? 11.823 -7.629 -17.233 1.00 81.50 197 PRO A C 1
ATOM 1543 O O . PRO A 1 197 ? 11.677 -6.449 -17.530 1.00 81.50 197 PRO A O 1
ATOM 1546 N N . GLN A 1 198 ? 10.784 -8.468 -17.124 1.00 83.19 198 GLN A N 1
ATOM 1547 C CA . GLN A 1 198 ? 9.377 -8.098 -17.364 1.00 83.19 198 GLN A CA 1
ATOM 1548 C C . GLN A 1 198 ? 8.512 -8.025 -16.091 1.00 83.19 198 GLN A C 1
ATOM 1550 O O . GLN A 1 198 ? 7.349 -7.630 -16.164 1.00 83.19 198 GLN A O 1
ATOM 1555 N N . ARG A 1 199 ? 9.029 -8.434 -14.924 1.00 94.19 199 ARG A N 1
ATOM 1556 C CA . ARG A 1 199 ? 8.226 -8.606 -13.700 1.00 94.19 199 ARG A CA 1
ATOM 1557 C C . ARG A 1 199 ? 8.991 -8.155 -12.462 1.00 94.19 199 ARG A C 1
ATOM 1559 O O . ARG A 1 199 ? 10.077 -8.664 -12.178 1.00 94.19 199 ARG A O 1
ATOM 1566 N N . TRP A 1 200 ? 8.387 -7.236 -11.715 1.00 95.56 200 TRP A N 1
ATOM 1567 C CA . TRP A 1 200 ? 8.939 -6.631 -10.506 1.00 95.56 200 TRP A CA 1
ATOM 1568 C C . TRP A 1 200 ? 7.972 -6.816 -9.340 1.00 95.56 200 TRP A C 1
ATOM 1570 O O . TRP A 1 200 ? 6.802 -6.440 -9.406 1.00 95.56 200 TRP A O 1
ATOM 1580 N N . MET A 1 201 ? 8.474 -7.412 -8.266 1.00 96.38 201 MET A N 1
ATOM 1581 C CA . MET A 1 201 ? 7.734 -7.682 -7.042 1.00 96.38 201 MET A CA 1
ATOM 1582 C C . MET A 1 201 ? 8.273 -6.778 -5.936 1.00 96.38 201 MET A C 1
ATOM 1584 O O . MET A 1 201 ? 9.484 -6.617 -5.787 1.00 96.38 201 MET A O 1
ATOM 1588 N N . THR A 1 202 ? 7.388 -6.196 -5.137 1.00 96.00 202 THR A N 1
ATOM 1589 C CA . THR A 1 202 ? 7.758 -5.378 -3.977 1.00 96.00 202 THR A CA 1
ATOM 1590 C C . THR A 1 202 ? 6.888 -5.737 -2.787 1.00 96.00 202 THR A C 1
ATOM 1592 O O . THR A 1 202 ? 5.729 -6.094 -2.964 1.00 96.00 202 THR A O 1
ATOM 1595 N N . SER A 1 203 ? 7.440 -5.628 -1.585 1.00 96.50 203 SER A N 1
ATOM 1596 C CA . SER A 1 203 ? 6.702 -5.674 -0.325 1.00 96.50 203 SER A CA 1
ATOM 1597 C C . SER A 1 203 ? 7.084 -4.464 0.504 1.00 96.50 203 SER A C 1
ATOM 1599 O O . SER A 1 203 ? 8.270 -4.253 0.744 1.00 96.50 203 SER A O 1
ATOM 1601 N N . GLU A 1 204 ? 6.103 -3.723 1.012 1.00 94.81 204 GLU A N 1
ATOM 1602 C CA . GLU A 1 204 ? 6.298 -2.675 2.015 1.00 94.81 204 GLU A CA 1
ATOM 1603 C C . GLU A 1 204 ? 5.409 -2.923 3.238 1.00 94.81 204 GLU A C 1
ATOM 1605 O O . GLU A 1 204 ? 4.189 -3.023 3.118 1.00 94.81 204 GLU A O 1
ATOM 1610 N N . LEU A 1 205 ? 6.012 -2.984 4.429 1.00 94.94 205 LEU A N 1
ATOM 1611 C CA . LEU A 1 205 ? 5.309 -3.041 5.709 1.00 94.94 205 LEU A CA 1
ATOM 1612 C C . LEU A 1 205 ? 5.244 -1.637 6.318 1.00 94.94 205 LEU A C 1
ATOM 1614 O O . LEU A 1 205 ? 6.245 -1.084 6.785 1.00 94.94 205 LEU A O 1
ATOM 1618 N N . PHE A 1 206 ? 4.045 -1.070 6.335 1.00 92.56 206 PHE A N 1
ATOM 1619 C CA . PHE A 1 206 ? 3.731 0.227 6.912 1.00 92.56 206 PHE A CA 1
ATOM 1620 C C . PHE A 1 206 ? 3.287 0.104 8.372 1.00 92.56 206 PHE A C 1
ATOM 1622 O O . PHE A 1 206 ? 2.501 -0.771 8.738 1.00 92.56 206 PHE A O 1
ATOM 1629 N N . GLN A 1 207 ? 3.718 1.048 9.202 1.00 92.50 207 GLN A N 1
ATOM 1630 C CA . GLN A 1 207 ? 3.071 1.375 10.470 1.00 92.50 207 GLN A CA 1
ATOM 1631 C C . GLN A 1 207 ? 2.065 2.503 10.213 1.00 92.50 207 GLN A C 1
ATOM 1633 O O . GLN A 1 207 ? 2.436 3.528 9.642 1.00 92.50 207 GLN A O 1
ATOM 1638 N N . GLN A 1 208 ? 0.809 2.332 10.625 1.00 90.00 208 GLN A N 1
ATOM 1639 C CA . GLN A 1 208 ? -0.261 3.300 10.382 1.00 90.00 208 GLN A CA 1
ATOM 1640 C C . GLN A 1 208 ? -0.913 3.765 11.683 1.00 90.00 208 GLN A C 1
ATOM 1642 O O . GLN A 1 208 ? -1.452 2.971 12.444 1.00 90.00 208 GLN A O 1
ATOM 1647 N N . THR A 1 209 ? -0.871 5.075 11.935 1.00 90.06 209 THR A N 1
ATOM 1648 C CA . THR A 1 209 ? -1.530 5.719 13.080 1.00 90.06 209 THR A CA 1
ATOM 1649 C C . THR A 1 209 ? -2.702 6.559 12.587 1.00 90.06 209 THR A C 1
ATOM 1651 O O . THR A 1 209 ? -2.502 7.621 11.993 1.00 90.06 209 THR A O 1
ATOM 1654 N N . PHE A 1 210 ? -3.925 6.116 12.865 1.00 87.12 210 PHE A N 1
ATOM 1655 C CA . PHE A 1 210 ? -5.141 6.882 12.610 1.00 87.12 210 PHE A CA 1
ATOM 1656 C C . PHE A 1 210 ? -5.544 7.668 13.862 1.00 87.12 210 PHE A C 1
ATOM 1658 O O . PHE A 1 210 ? -5.731 7.106 14.939 1.00 87.12 210 PHE A O 1
ATOM 1665 N N . ARG A 1 211 ? -5.682 8.988 13.731 1.00 89.19 211 ARG A N 1
ATOM 1666 C CA . ARG A 1 211 ? -6.004 9.919 14.819 1.00 89.19 211 ARG A CA 1
ATOM 1667 C C . ARG A 1 211 ? -7.378 10.528 14.566 1.00 89.19 211 ARG A C 1
ATOM 1669 O O . ARG A 1 211 ? -7.572 11.224 13.574 1.00 89.19 211 ARG A O 1
ATOM 1676 N N . SER A 1 212 ? -8.319 10.275 15.469 1.00 82.69 212 SER A N 1
ATOM 1677 C CA . SER A 1 212 ? -9.710 10.737 15.435 1.00 82.69 212 SER A CA 1
ATOM 1678 C C . SER A 1 212 ? -10.111 11.176 16.849 1.00 82.69 212 SER A C 1
ATOM 1680 O O . SER A 1 212 ? -10.706 10.363 17.561 1.00 82.69 212 SER A O 1
ATOM 1682 N N . PRO A 1 213 ? -9.801 12.415 17.279 1.00 73.25 213 PRO A N 1
ATOM 1683 C CA . PRO A 1 213 ? -9.965 12.854 18.667 1.00 73.25 213 PRO A CA 1
ATOM 1684 C C . PRO A 1 213 ? -11.315 12.445 19.293 1.00 73.25 213 PRO A C 1
ATOM 1686 O O . PRO A 1 213 ? -12.351 12.640 18.655 1.00 73.25 213 PRO A O 1
ATOM 1689 N N . PRO A 1 214 ? -11.333 11.855 20.507 1.00 72.50 214 PRO A N 1
ATOM 1690 C CA . PRO A 1 214 ? -10.198 11.581 21.402 1.00 72.50 214 PRO A CA 1
ATOM 1691 C C . PRO A 1 214 ? -9.434 10.271 21.100 1.00 72.50 214 PRO A C 1
ATOM 1693 O O . PRO A 1 214 ? -8.516 9.917 21.830 1.00 72.50 214 PRO A O 1
ATOM 1696 N N . GLN A 1 215 ? -9.820 9.520 20.068 1.00 74.44 215 GLN A N 1
ATOM 1697 C CA . GLN A 1 215 ? -9.315 8.173 19.785 1.00 74.44 215 GLN A CA 1
ATOM 1698 C C . GLN A 1 215 ? -8.048 8.190 18.914 1.00 74.44 215 GLN A C 1
ATOM 1700 O O . GLN A 1 215 ? -7.941 8.949 17.946 1.00 74.44 215 GLN A O 1
ATOM 1705 N N . ILE A 1 216 ? -7.114 7.290 19.220 1.00 82.50 216 ILE A N 1
ATOM 1706 C CA . ILE A 1 216 ? -5.982 6.926 18.361 1.00 82.50 216 ILE A CA 1
ATOM 1707 C C . ILE A 1 216 ? -6.072 5.419 18.118 1.00 82.50 216 ILE A C 1
ATOM 1709 O O . ILE A 1 216 ? -6.286 4.659 19.058 1.00 82.50 216 ILE A O 1
ATOM 1713 N N . TYR A 1 217 ? -5.919 5.002 16.866 1.00 81.19 217 TYR A N 1
ATOM 1714 C CA . TYR A 1 217 ? -5.812 3.604 16.463 1.00 81.19 217 TYR A CA 1
ATOM 1715 C C . TYR A 1 217 ? -4.476 3.389 15.750 1.00 81.19 217 TYR A C 1
ATOM 1717 O O . TYR A 1 217 ? -4.028 4.252 14.991 1.00 81.19 217 TYR A O 1
ATOM 1725 N N . LEU A 1 218 ? -3.836 2.253 16.014 1.00 85.25 218 LEU A N 1
ATOM 1726 C CA . LEU A 1 218 ? -2.551 1.870 15.441 1.00 85.25 218 LEU A CA 1
ATOM 1727 C C . LEU A 1 218 ? -2.689 0.470 14.847 1.00 85.25 218 LEU A C 1
ATOM 1729 O O . LEU A 1 218 ? -3.138 -0.451 15.524 1.00 85.25 218 LEU A O 1
ATOM 1733 N N . ASN A 1 219 ? -2.268 0.308 13.601 1.00 84.81 219 ASN A N 1
ATOM 1734 C CA . ASN A 1 219 ? -2.186 -0.970 12.903 1.00 84.81 219 ASN A CA 1
ATOM 1735 C C . ASN A 1 219 ? -0.867 -1.066 12.126 1.00 84.81 219 ASN A C 1
ATOM 1737 O O . ASN A 1 219 ? -0.172 -0.070 11.902 1.00 84.81 219 ASN A O 1
ATOM 1741 N N . ARG A 1 220 ? -0.511 -2.282 11.709 1.00 91.62 220 ARG A N 1
ATOM 1742 C CA . ARG A 1 220 ? 0.486 -2.494 10.656 1.00 91.62 220 ARG A CA 1
ATOM 1743 C C . ARG A 1 220 ? -0.234 -2.952 9.395 1.00 91.62 220 ARG A C 1
ATOM 1745 O O . ARG A 1 220 ? -1.166 -3.753 9.475 1.00 91.62 220 ARG A O 1
ATOM 1752 N N . VAL A 1 221 ? 0.199 -2.439 8.252 1.00 93.62 221 VAL A N 1
ATOM 1753 C CA . VAL A 1 221 ? -0.356 -2.763 6.937 1.00 93.62 221 VAL A CA 1
ATOM 1754 C C . VAL A 1 221 ? 0.791 -3.138 6.022 1.00 93.62 221 VAL A C 1
ATOM 1756 O O . VAL A 1 221 ? 1.673 -2.327 5.786 1.00 93.62 221 VAL A O 1
ATOM 1759 N N . GLU A 1 222 ? 0.796 -4.356 5.515 1.00 95.44 222 GLU A N 1
ATOM 1760 C CA . GLU A 1 222 ? 1.660 -4.753 4.406 1.00 95.44 222 GLU A CA 1
ATOM 1761 C C . GLU A 1 222 ? 0.978 -4.426 3.078 1.00 95.44 222 GLU A C 1
ATOM 1763 O O . GLU A 1 222 ? -0.228 -4.624 2.975 1.00 95.44 222 GLU A O 1
ATOM 1768 N N . ASN A 1 223 ? 1.742 -4.020 2.063 1.00 96.44 223 ASN A N 1
ATOM 1769 C CA . ASN A 1 223 ? 1.395 -4.185 0.650 1.00 96.44 223 ASN A CA 1
ATOM 1770 C C . ASN A 1 223 ? 2.518 -4.974 -0.047 1.00 96.44 223 ASN A C 1
ATOM 1772 O O . ASN A 1 223 ? 3.603 -4.427 -0.235 1.00 96.44 223 ASN A O 1
ATOM 1776 N N . THR A 1 224 ? 2.251 -6.215 -0.452 1.00 97.44 224 THR A N 1
ATOM 1777 C CA . THR A 1 224 ? 3.068 -7.001 -1.385 1.00 97.44 224 THR A CA 1
ATOM 1778 C C . THR A 1 224 ? 2.412 -6.997 -2.764 1.00 97.44 224 THR A C 1
ATOM 1780 O O . THR A 1 224 ? 1.332 -7.559 -2.941 1.00 97.44 224 THR A O 1
ATOM 1783 N N . THR A 1 225 ? 3.058 -6.387 -3.756 1.00 97.81 225 THR A N 1
ATOM 1784 C CA . THR A 1 225 ? 2.524 -6.245 -5.117 1.00 97.81 225 THR A CA 1
ATOM 1785 C C . THR A 1 225 ? 3.435 -6.890 -6.153 1.00 97.81 225 THR A C 1
ATOM 1787 O O . THR A 1 225 ? 4.654 -6.729 -6.131 1.00 97.81 225 THR A O 1
ATOM 1790 N N . ASP A 1 226 ? 2.800 -7.615 -7.066 1.00 97.81 226 ASP A N 1
ATOM 1791 C CA . ASP A 1 226 ? 3.373 -8.453 -8.110 1.00 97.81 226 ASP A CA 1
ATOM 1792 C C . ASP A 1 226 ? 3.080 -7.817 -9.475 1.00 97.81 226 ASP A C 1
ATOM 1794 O O . ASP A 1 226 ? 2.011 -8.053 -10.041 1.00 97.81 226 ASP A O 1
ATOM 1798 N N . TYR A 1 227 ? 3.968 -6.937 -9.954 1.00 97.56 227 TYR A N 1
ATOM 1799 C CA . TYR A 1 227 ? 3.779 -6.173 -11.193 1.00 97.56 227 TYR A CA 1
ATOM 1800 C C . TYR A 1 227 ? 4.409 -6.876 -12.397 1.00 97.56 227 TYR A C 1
ATOM 1802 O O . TYR A 1 227 ? 5.556 -7.320 -12.341 1.00 97.56 227 TYR A O 1
ATOM 1810 N N . HIS A 1 228 ? 3.694 -6.886 -13.518 1.00 96.06 228 HIS A N 1
ATOM 1811 C CA . HIS A 1 228 ? 4.132 -7.402 -14.809 1.00 96.06 228 HIS A CA 1
ATOM 1812 C C . HIS A 1 228 ? 3.947 -6.331 -15.890 1.00 96.06 228 HIS A C 1
ATOM 1814 O O . HIS A 1 228 ? 2.830 -5.864 -16.134 1.00 96.06 228 HIS A O 1
ATOM 1820 N N . GLN A 1 229 ? 5.030 -5.965 -16.575 1.00 94.88 229 GLN A N 1
ATOM 1821 C CA . GLN A 1 229 ? 4.954 -5.098 -17.744 1.00 94.88 229 GLN A CA 1
ATOM 1822 C C . GLN A 1 229 ? 4.315 -5.879 -18.901 1.00 94.88 229 GLN A C 1
ATOM 1824 O O . GLN A 1 229 ? 4.882 -6.859 -19.378 1.00 94.88 229 GLN A O 1
ATOM 1829 N N . VAL A 1 230 ? 3.127 -5.463 -19.344 1.00 95.12 230 VAL A N 1
ATOM 1830 C CA . VAL A 1 230 ? 2.435 -6.089 -20.482 1.00 95.12 230 VAL A CA 1
ATOM 1831 C C . VAL A 1 230 ? 2.987 -5.529 -21.794 1.00 95.12 230 VAL A C 1
ATOM 1833 O O . VAL A 1 230 ? 3.329 -6.295 -22.689 1.00 95.12 230 VAL A O 1
ATOM 1836 N N . ASP A 1 231 ? 3.148 -4.205 -21.876 1.00 93.88 231 ASP A N 1
ATOM 1837 C CA . ASP A 1 231 ? 3.813 -3.509 -22.984 1.00 93.88 231 ASP A CA 1
ATOM 1838 C C . ASP A 1 231 ? 4.352 -2.125 -22.535 1.00 93.88 231 ASP A C 1
ATOM 1840 O O . ASP A 1 231 ? 4.620 -1.895 -21.355 1.00 93.88 231 ASP A O 1
ATOM 1844 N N . SER A 1 232 ? 4.584 -1.184 -23.457 1.00 92.81 232 SER A N 1
ATOM 1845 C CA . SER A 1 232 ? 5.090 0.166 -23.143 1.00 92.81 232 SER A CA 1
ATOM 1846 C C . SER A 1 232 ? 4.037 1.134 -22.570 1.00 92.81 232 SER A C 1
ATOM 1848 O O . SER A 1 232 ? 4.401 2.215 -22.083 1.00 92.81 232 SER A O 1
ATOM 1850 N N . ARG A 1 233 ? 2.752 0.761 -22.620 1.00 95.75 233 ARG A N 1
ATOM 1851 C CA . ARG A 1 233 ? 1.569 1.515 -22.179 1.00 95.75 233 ARG A CA 1
ATOM 1852 C C . ARG A 1 233 ? 0.766 0.822 -21.075 1.00 95.75 233 ARG A C 1
ATOM 1854 O O . ARG A 1 233 ? 0.027 1.528 -20.395 1.00 95.75 233 ARG A O 1
ATOM 1861 N N . HIS A 1 234 ? 0.918 -0.487 -20.876 1.00 96.69 234 HIS A N 1
ATOM 1862 C CA . HIS A 1 234 ? 0.147 -1.268 -19.904 1.00 96.69 234 HIS A CA 1
ATOM 1863 C C . HIS A 1 234 ? 1.034 -2.010 -18.890 1.00 96.69 234 HIS A C 1
ATOM 1865 O O . HIS A 1 234 ? 1.943 -2.762 -19.256 1.00 96.69 234 HIS A O 1
ATOM 1871 N N . ILE A 1 235 ? 0.719 -1.850 -17.603 1.00 97.00 235 ILE A N 1
ATOM 1872 C CA . ILE A 1 235 ? 1.269 -2.642 -16.493 1.00 97.00 235 ILE A CA 1
ATOM 1873 C C . ILE A 1 235 ? 0.100 -3.331 -15.788 1.00 97.00 235 ILE A C 1
ATOM 1875 O O . ILE A 1 235 ? -0.774 -2.661 -15.236 1.00 97.00 235 ILE A O 1
ATOM 1879 N N . ALA A 1 236 ? 0.115 -4.660 -15.748 1.00 98.06 236 ALA A N 1
ATOM 1880 C CA . ALA A 1 236 ? -0.790 -5.438 -14.908 1.00 98.06 236 ALA A CA 1
ATOM 1881 C C . ALA A 1 236 ? -0.128 -5.709 -13.551 1.00 98.06 236 ALA A C 1
ATOM 1883 O O . ALA A 1 236 ? 1.096 -5.828 -13.469 1.00 98.06 236 ALA A O 1
ATOM 1884 N N . ALA A 1 237 ? -0.906 -5.858 -12.481 1.00 97.56 237 ALA A N 1
ATOM 1885 C CA . ALA A 1 237 ? -0.379 -6.369 -11.221 1.00 97.56 237 ALA A CA 1
ATOM 1886 C C . ALA A 1 237 ? -1.409 -7.130 -10.392 1.00 97.56 237 ALA A C 1
ATOM 1888 O O . ALA A 1 237 ? -2.606 -6.859 -10.437 1.00 97.56 237 ALA A O 1
ATOM 1889 N N . ARG A 1 238 ? -0.918 -8.026 -9.538 1.00 98.00 238 ARG A N 1
ATOM 1890 C CA . ARG A 1 238 ? -1.681 -8.570 -8.412 1.00 98.00 238 ARG A CA 1
ATOM 1891 C C . ARG A 1 238 ? -1.148 -7.933 -7.136 1.00 98.00 238 ARG A C 1
ATOM 1893 O O . ARG A 1 238 ? 0.002 -8.164 -6.774 1.00 98.00 238 ARG A O 1
ATOM 1900 N N . GLN A 1 239 ? -1.966 -7.139 -6.451 1.00 98.25 239 GLN A N 1
ATOM 1901 C CA . GLN A 1 239 ? -1.609 -6.612 -5.134 1.00 98.25 239 GLN A CA 1
ATOM 1902 C C . GLN A 1 239 ? -2.255 -7.441 -4.031 1.00 98.25 239 GLN A C 1
ATOM 1904 O O . GLN A 1 239 ? -3.449 -7.744 -4.050 1.00 98.25 239 GLN A O 1
ATOM 1909 N N . ILE A 1 240 ? -1.442 -7.745 -3.032 1.00 98.06 240 ILE A N 1
ATOM 1910 C CA . ILE A 1 240 ? -1.844 -8.266 -1.744 1.00 98.06 240 ILE A CA 1
ATOM 1911 C C . ILE A 1 240 ? -1.538 -7.207 -0.697 1.00 98.06 240 ILE A C 1
ATOM 1913 O O . ILE A 1 240 ? -0.402 -6.792 -0.526 1.00 98.06 240 ILE A O 1
ATOM 1917 N N . THR A 1 241 ? -2.542 -6.795 0.047 1.00 96.19 241 THR A N 1
ATOM 1918 C CA . THR A 1 241 ? -2.388 -6.052 1.291 1.00 96.19 241 THR A CA 1
ATOM 1919 C C . THR A 1 241 ? -2.573 -7.028 2.465 1.00 96.19 241 THR A C 1
ATOM 1921 O O . THR A 1 241 ? -3.193 -8.079 2.305 1.00 96.19 241 THR A O 1
ATOM 1924 N N . ALA A 1 242 ? -2.071 -6.727 3.661 1.00 95.62 242 ALA A N 1
ATOM 1925 C CA . ALA A 1 242 ? -2.379 -7.512 4.862 1.00 95.62 242 ALA A CA 1
ATOM 1926 C C . ALA A 1 242 ? -2.422 -6.636 6.118 1.00 95.62 242 ALA A C 1
ATOM 1928 O O . ALA A 1 242 ? -1.527 -5.823 6.347 1.00 95.62 242 ALA A O 1
ATOM 1929 N N . ILE A 1 243 ? -3.460 -6.801 6.940 1.00 93.25 243 ILE A N 1
ATOM 1930 C CA . ILE A 1 243 ? -3.652 -6.065 8.192 1.00 93.25 243 ILE A CA 1
ATOM 1931 C C . ILE A 1 243 ? -3.193 -6.920 9.361 1.00 93.25 243 ILE A C 1
ATOM 1933 O O . ILE A 1 243 ? -3.751 -7.984 9.642 1.00 93.25 243 ILE A O 1
ATOM 1937 N N . TYR A 1 244 ? -2.225 -6.395 10.098 1.00 92.69 244 TYR A N 1
ATOM 1938 C CA . TYR A 1 244 ? -1.727 -6.973 11.334 1.00 92.69 244 TYR A CA 1
ATOM 1939 C C . TYR A 1 244 ? -2.074 -6.057 12.503 1.00 92.69 244 TYR A C 1
ATOM 1941 O O . TYR A 1 244 ? -1.952 -4.829 12.416 1.00 92.69 244 TYR A O 1
ATOM 1949 N N . LEU A 1 245 ? -2.445 -6.663 13.630 1.00 89.25 245 LEU A N 1
ATOM 1950 C CA . LEU A 1 245 ? -2.656 -5.919 14.865 1.00 89.25 245 LEU A CA 1
ATOM 1951 C C . LEU A 1 245 ? -1.365 -5.219 15.320 1.00 89.25 245 LEU A C 1
ATOM 1953 O O . LEU A 1 245 ? -0.239 -5.690 15.093 1.00 89.25 245 LEU A O 1
ATOM 1957 N N . SER A 1 246 ? -1.557 -4.076 15.972 1.00 82.75 246 SER A N 1
ATOM 1958 C CA . SER A 1 246 ? -0.526 -3.370 16.730 1.00 82.75 246 SER A CA 1
ATOM 1959 C C . SER A 1 246 ? -0.274 -4.067 18.070 1.00 82.75 246 SER A C 1
ATOM 1961 O O . SER A 1 246 ? -1.230 -4.580 18.644 1.00 82.75 246 SER A O 1
ATOM 1963 N N . PRO A 1 247 ? 0.943 -3.998 18.644 1.00 84.88 247 PRO A N 1
ATOM 1964 C CA . PRO A 1 247 ? 1.209 -4.399 20.032 1.00 84.88 247 PRO A CA 1
ATOM 1965 C C . PRO A 1 247 ? 0.341 -3.708 21.103 1.00 84.88 247 PRO A C 1
ATOM 1967 O O . PRO A 1 247 ? 0.376 -4.107 22.261 1.00 84.88 247 PRO A O 1
ATOM 1970 N N . GLN A 1 248 ? -0.403 -2.658 20.736 1.00 83.25 248 GLN A N 1
ATOM 1971 C CA . GLN A 1 248 ? -1.349 -1.940 21.601 1.00 83.25 248 GLN A CA 1
ATOM 1972 C C . GLN A 1 248 ? -2.784 -2.502 21.542 1.00 83.25 248 GLN A C 1
ATOM 1974 O O . GLN A 1 248 ? -3.640 -2.058 22.303 1.00 83.25 248 GLN A O 1
ATOM 1979 N N . ASP A 1 249 ? -3.068 -3.431 20.626 1.00 84.75 249 ASP A N 1
ATOM 1980 C CA . ASP A 1 249 ? -4.388 -4.040 20.470 1.00 84.75 249 ASP A CA 1
ATOM 1981 C C . ASP A 1 249 ? -4.573 -5.207 21.467 1.00 84.75 249 ASP A C 1
ATOM 1983 O O . ASP A 1 249 ? -3.671 -6.047 21.568 1.00 84.75 249 ASP A O 1
ATOM 1987 N N . PRO A 1 250 ? -5.708 -5.311 22.190 1.00 88.69 250 PRO A N 1
ATOM 1988 C CA . PRO A 1 250 ? -5.950 -6.398 23.145 1.00 88.69 250 PRO A CA 1
ATOM 1989 C C . PRO A 1 250 ? -5.785 -7.808 22.561 1.00 88.69 250 PRO A C 1
ATOM 1991 O O . PRO A 1 250 ? -5.341 -8.713 23.268 1.00 88.69 250 PRO A O 1
ATOM 1994 N N . ASP A 1 251 ? -6.094 -8.000 21.275 1.00 90.44 251 ASP A N 1
ATOM 1995 C CA . ASP A 1 251 ? -6.026 -9.305 20.615 1.00 90.44 251 ASP A CA 1
ATOM 1996 C C . ASP A 1 251 ? -4.664 -9.596 19.958 1.00 90.44 251 ASP A C 1
ATOM 1998 O O . ASP A 1 251 ? -4.468 -10.677 19.398 1.00 90.44 251 ASP A O 1
ATOM 2002 N N . PHE A 1 252 ? -3.676 -8.698 20.069 1.00 89.56 252 PHE A N 1
ATOM 2003 C CA . PHE A 1 252 ? -2.351 -8.839 19.445 1.00 89.56 252 PHE A CA 1
ATOM 2004 C C . PHE A 1 252 ? -1.677 -10.195 19.720 1.00 89.56 252 PHE A C 1
ATOM 2006 O O . PHE A 1 252 ? -1.230 -10.888 18.799 1.00 89.56 252 PHE A O 1
ATOM 2013 N N . PHE A 1 253 ? -1.650 -10.615 20.988 1.00 91.12 253 PHE A N 1
ATOM 2014 C CA . PHE A 1 253 ? -1.055 -11.892 21.393 1.00 91.12 253 PHE A CA 1
ATOM 2015 C C . PHE A 1 253 ? -1.898 -13.108 20.969 1.00 91.12 253 PHE A C 1
ATOM 2017 O O . PHE A 1 253 ? -1.342 -14.182 20.735 1.00 91.12 253 PHE A O 1
ATOM 2024 N N . ARG A 1 254 ? -3.221 -12.950 20.799 1.00 92.94 254 ARG A N 1
ATOM 2025 C CA . ARG A 1 254 ? -4.111 -13.991 20.247 1.00 92.94 254 ARG A CA 1
ATOM 2026 C C . ARG A 1 254 ? -3.920 -14.143 18.734 1.00 92.94 254 ARG A C 1
ATOM 2028 O O . ARG A 1 254 ? -3.944 -15.265 18.227 1.00 92.94 254 ARG A O 1
ATOM 2035 N N . ALA A 1 255 ? -3.639 -13.047 18.024 1.00 92.25 255 ALA A N 1
ATOM 2036 C CA . ALA A 1 255 ? -3.302 -13.076 16.603 1.00 92.25 255 ALA A CA 1
ATOM 2037 C C . ALA A 1 255 ? -1.959 -13.777 16.327 1.00 92.25 255 ALA A C 1
ATOM 2039 O O . ALA A 1 255 ? -1.833 -14.474 15.321 1.00 92.25 255 ALA A O 1
ATOM 2040 N N . ARG A 1 256 ? -0.983 -13.669 17.245 1.00 92.12 256 ARG A N 1
ATOM 2041 C CA . ARG A 1 256 ? 0.365 -14.275 17.139 1.00 92.12 256 ARG A CA 1
ATOM 2042 C C . ARG A 1 256 ? 1.148 -13.799 15.905 1.00 92.12 256 ARG A C 1
ATOM 2044 O O . ARG A 1 256 ? 1.728 -14.606 15.194 1.00 92.12 256 ARG A O 1
ATOM 2051 N N . ASN A 1 257 ? 1.135 -12.492 15.630 1.00 90.19 257 ASN A N 1
ATOM 2052 C CA . ASN A 1 257 ? 1.689 -11.879 14.407 1.00 90.19 257 ASN A CA 1
ATOM 2053 C C . ASN A 1 257 ? 1.085 -12.359 13.071 1.00 90.19 257 ASN A C 1
ATOM 2055 O O . ASN A 1 257 ? 1.537 -11.896 12.027 1.00 90.19 257 ASN A O 1
ATOM 2059 N N . ARG A 1 258 ? 0.031 -13.184 13.080 1.00 94.69 258 ARG A N 1
ATOM 2060 C CA . ARG A 1 258 ? -0.750 -13.502 11.879 1.00 94.69 258 ARG A CA 1
ATOM 2061 C C . ARG A 1 258 ? -1.610 -12.299 11.460 1.00 94.69 258 ARG A C 1
ATOM 2063 O O . ARG A 1 258 ? -1.999 -11.498 12.319 1.00 94.69 258 ARG A O 1
ATOM 2070 N N . PRO A 1 259 ? -1.928 -12.159 10.166 1.00 94.88 259 PRO A N 1
ATOM 2071 C CA . PRO A 1 259 ? -2.826 -11.123 9.681 1.00 94.88 259 PRO A CA 1
ATOM 2072 C C . PRO A 1 259 ? -4.268 -11.422 10.117 1.00 94.88 259 PRO A C 1
ATOM 2074 O O . PRO A 1 259 ? -4.778 -12.524 9.927 1.00 94.88 259 PRO A O 1
ATOM 2077 N N . VAL A 1 260 ? -4.939 -10.426 10.698 1.00 93.94 260 VAL A N 1
ATOM 2078 C CA . VAL A 1 260 ? -6.363 -10.516 11.089 1.00 93.94 260 VAL A CA 1
ATOM 2079 C C . VAL A 1 260 ? -7.298 -10.356 9.897 1.00 93.94 260 VAL A C 1
ATOM 2081 O O . VAL A 1 260 ? -8.440 -10.808 9.931 1.00 93.94 260 VAL A O 1
ATOM 2084 N N . ALA A 1 261 ? -6.810 -9.704 8.847 1.00 93.69 261 ALA A N 1
ATOM 2085 C CA . ALA A 1 261 ? -7.525 -9.459 7.613 1.00 93.69 261 ALA A CA 1
ATOM 2086 C C . ALA A 1 261 ? -6.479 -9.422 6.482 1.00 93.69 261 ALA A C 1
ATOM 2088 O O . ALA A 1 261 ? -5.469 -8.726 6.594 1.00 93.69 261 ALA A O 1
ATOM 2089 N N . LEU A 1 262 ? -6.654 -10.246 5.451 1.00 95.62 262 LEU A N 1
ATOM 2090 C CA . LEU A 1 262 ? -5.669 -10.520 4.391 1.00 95.62 262 LEU A CA 1
ATOM 2091 C C . LEU A 1 262 ? -6.292 -10.097 3.076 1.00 95.62 262 LEU A C 1
ATOM 2093 O O . LEU A 1 262 ? -7.354 -10.633 2.839 1.00 95.62 262 LEU A O 1
ATOM 2097 N N . TYR A 1 263 ? -5.711 -9.188 2.271 1.00 95.62 263 TYR A N 1
ATOM 2098 C CA . TYR A 1 263 ? -6.432 -8.231 1.397 1.00 95.62 263 TYR A CA 1
ATOM 2099 C C . TYR A 1 263 ? -6.145 -8.060 -0.161 1.00 95.62 263 TYR A C 1
ATOM 2101 O O . TYR A 1 263 ? -5.147 -7.442 -0.507 1.00 95.62 263 TYR A O 1
ATOM 2109 N N . GLN A 1 264 ? -6.966 -8.553 -1.134 1.00 97.44 264 GLN A N 1
ATOM 2110 C CA . GLN A 1 264 ? -6.585 -8.656 -2.595 1.00 97.44 264 GLN A CA 1
ATOM 2111 C C . GLN A 1 264 ? -7.113 -7.604 -3.575 1.00 97.44 264 GLN A C 1
ATOM 2113 O O . GLN A 1 264 ? -8.317 -7.354 -3.645 1.00 97.44 264 GLN A O 1
ATOM 2118 N N . TYR A 1 265 ? -6.222 -7.211 -4.494 1.00 97.06 265 TYR A N 1
ATOM 2119 C CA . TYR A 1 265 ? -6.525 -6.535 -5.754 1.00 97.06 265 TYR A CA 1
ATOM 2120 C C . TYR A 1 265 ? -5.885 -7.176 -6.992 1.00 97.06 265 TYR A C 1
ATOM 2122 O O . TYR A 1 265 ? -4.798 -7.756 -6.952 1.00 97.06 265 TYR A O 1
ATOM 2130 N N . GLU A 1 266 ? -6.558 -6.966 -8.114 1.00 98.31 266 GLU A N 1
ATOM 2131 C CA . GLU A 1 266 ? -6.002 -6.906 -9.461 1.00 98.31 266 GLU A CA 1
ATOM 2132 C C . GLU A 1 266 ? -5.861 -5.422 -9.823 1.00 98.31 266 GLU A C 1
ATOM 2134 O O . GLU A 1 266 ? -6.780 -4.634 -9.589 1.00 98.31 266 GLU A O 1
ATOM 2139 N N . LEU A 1 267 ? -4.703 -5.026 -10.342 1.00 97.38 267 LEU A N 1
ATOM 2140 C CA . LEU A 1 267 ? -4.414 -3.664 -10.775 1.00 97.38 267 LEU A CA 1
ATOM 2141 C C . LEU A 1 267 ? -4.124 -3.661 -12.276 1.00 97.38 267 LEU A C 1
ATOM 2143 O O . LEU A 1 267 ? -3.385 -4.514 -12.768 1.00 97.38 267 LEU A O 1
ATOM 2147 N N . MET A 1 268 ? -4.626 -2.650 -12.975 1.00 98.19 268 MET A N 1
ATOM 2148 C CA . MET A 1 268 ? -4.187 -2.299 -14.324 1.00 98.19 268 MET A CA 1
ATOM 2149 C C . MET A 1 268 ? -3.798 -0.825 -14.337 1.00 98.19 268 MET A C 1
ATOM 2151 O O . MET A 1 268 ? -4.584 0.019 -13.912 1.00 98.19 268 MET A O 1
ATOM 2155 N N . LEU A 1 269 ? -2.591 -0.511 -14.798 1.00 97.88 269 LEU A N 1
ATOM 2156 C CA . LEU A 1 269 ? -2.130 0.851 -15.049 1.00 97.88 269 LEU A CA 1
ATOM 2157 C C . LEU A 1 269 ? -1.995 1.026 -16.561 1.00 97.88 269 LEU A C 1
ATOM 2159 O O . LEU A 1 269 ? -1.184 0.353 -17.196 1.00 97.88 269 LEU A O 1
ATOM 2163 N N . GLU A 1 270 ? -2.759 1.959 -17.117 1.00 97.75 270 GLU A N 1
ATOM 2164 C CA . GLU A 1 270 ? -2.740 2.327 -18.533 1.00 97.75 270 GLU A CA 1
ATOM 2165 C C . GLU A 1 270 ? -2.163 3.741 -18.693 1.00 97.75 270 GLU A C 1
ATOM 2167 O O . GLU A 1 270 ? -2.582 4.673 -18.003 1.00 97.75 270 GLU A O 1
ATOM 2172 N N . LYS A 1 271 ? -1.206 3.948 -19.605 1.00 95.00 271 LYS A N 1
ATOM 2173 C CA . LYS A 1 271 ? -0.805 5.308 -20.003 1.00 95.00 271 LYS A CA 1
ATOM 2174 C C . LYS A 1 271 ? -1.984 5.974 -20.717 1.00 95.00 271 LYS A C 1
ATOM 2176 O O . LYS A 1 271 ? -2.440 5.401 -21.708 1.00 95.00 271 LYS A O 1
ATOM 2181 N N . PRO A 1 272 ? -2.436 7.176 -20.302 1.00 86.94 272 PRO A N 1
ATOM 2182 C CA . PRO A 1 272 ? -3.534 7.879 -20.955 1.00 86.94 272 PRO A CA 1
ATOM 2183 C C . PRO A 1 272 ? -3.349 7.948 -22.469 1.00 86.94 272 PRO A C 1
ATOM 2185 O O . PRO A 1 272 ? -2.238 8.184 -22.964 1.00 86.94 272 PRO A O 1
ATOM 2188 N N . GLY A 1 273 ? -4.432 7.720 -23.210 1.00 76.69 273 GLY A N 1
ATOM 2189 C CA . GLY A 1 273 ? -4.455 7.951 -24.648 1.00 76.69 273 GLY A CA 1
ATOM 2190 C C . GLY A 1 273 ? -3.954 9.361 -24.954 1.00 76.69 273 GLY A C 1
ATOM 2191 O O . GLY A 1 273 ? -4.440 10.332 -24.378 1.00 76.69 273 GLY A O 1
ATOM 2192 N N . SER A 1 274 ? -2.983 9.478 -25.857 1.00 51.16 274 SER A N 1
ATOM 2193 C CA . SER A 1 274 ? -2.799 10.737 -26.568 1.00 51.16 274 SER A CA 1
ATOM 2194 C C . SER A 1 274 ? -4.062 10.939 -27.394 1.00 51.16 274 SER A C 1
ATOM 2196 O O . SER A 1 274 ? -4.334 10.115 -28.272 1.00 51.16 274 SER A O 1
ATOM 2198 N N . GLU A 1 275 ? -4.842 11.982 -27.110 1.00 45.88 275 GLU A N 1
ATOM 2199 C CA . GLU A 1 275 ? -5.905 12.384 -28.028 1.00 45.88 275 GLU A CA 1
ATOM 2200 C C . GLU A 1 275 ? -5.272 12.599 -29.406 1.00 45.88 275 GLU A C 1
ATOM 2202 O O . GLU A 1 275 ? -4.275 13.314 -29.533 1.00 45.88 275 GLU A O 1
ATOM 2207 N N . SER A 1 276 ? -5.802 11.923 -30.428 1.00 38.84 276 SER A N 1
ATOM 2208 C CA . SER A 1 276 ? -5.358 12.186 -31.793 1.00 38.84 276 SER A CA 1
ATOM 2209 C C . SER A 1 276 ? -5.735 13.628 -32.137 1.00 38.84 276 SER A C 1
ATOM 2211 O O . SER A 1 276 ? -6.891 13.997 -31.899 1.00 38.84 276 SER A O 1
ATOM 2213 N N . PRO A 1 277 ? -4.826 14.440 -32.708 1.00 44.97 277 PRO A N 1
ATOM 2214 C CA . PRO A 1 277 ? -5.160 15.801 -33.126 1.00 44.97 277 PRO A CA 1
ATOM 2215 C C . PRO A 1 277 ? -6.261 15.834 -34.203 1.00 44.97 277 PRO A C 1
ATOM 2217 O O . PRO A 1 277 ? -6.928 16.851 -34.356 1.00 44.97 277 PRO A O 1
ATOM 2220 N N . ASP A 1 278 ? -6.513 14.712 -34.886 1.00 45.09 278 ASP A N 1
ATOM 2221 C CA . ASP A 1 278 ? -7.518 14.566 -35.948 1.00 45.09 278 ASP A CA 1
ATOM 2222 C C . ASP A 1 278 ? -8.959 14.330 -35.439 1.00 45.09 278 ASP A C 1
ATOM 2224 O O . ASP A 1 278 ? -9.749 13.639 -36.087 1.00 45.09 278 ASP A O 1
ATOM 2228 N N . ARG A 1 279 ? -9.349 14.894 -34.285 1.00 36.06 279 ARG A N 1
ATOM 2229 C CA . ARG A 1 279 ? -10.777 15.039 -33.946 1.00 36.06 279 ARG A CA 1
ATOM 2230 C C . ARG A 1 279 ? -11.255 16.416 -34.431 1.00 36.06 279 ARG A C 1
ATOM 2232 O O . ARG A 1 279 ? -10.950 17.406 -33.767 1.00 36.06 279 ARG A O 1
ATOM 2239 N N . PRO A 1 280 ? -12.008 16.510 -35.546 1.00 38.78 280 PRO A N 1
ATOM 2240 C CA . PRO A 1 280 ? -12.533 17.791 -36.005 1.00 38.78 280 PRO A CA 1
ATOM 2241 C C . PRO A 1 280 ? -13.480 18.384 -34.957 1.00 38.78 280 PRO A C 1
ATOM 2243 O O . PRO A 1 280 ? -14.297 17.675 -34.362 1.00 38.78 280 PRO A O 1
ATOM 2246 N N . ILE A 1 281 ? -13.344 19.689 -34.730 1.00 45.66 281 ILE A N 1
ATOM 2247 C CA . ILE A 1 281 ? -14.205 20.461 -33.831 1.00 45.66 281 ILE A CA 1
ATOM 2248 C C . ILE A 1 281 ? -15.572 20.651 -34.524 1.00 45.66 281 ILE A C 1
ATOM 2250 O O . ILE A 1 281 ? -15.573 20.999 -35.708 1.00 45.66 281 ILE A O 1
ATOM 2254 N N . PRO A 1 282 ? -16.702 20.396 -33.835 1.00 52.81 282 PRO A N 1
ATOM 2255 C CA . PRO A 1 282 ? -18.050 20.628 -34.362 1.00 52.81 282 PRO A CA 1
ATOM 2256 C C . PRO A 1 282 ? -18.453 22.113 -34.364 1.00 52.81 282 PRO A C 1
ATOM 2258 O O . PRO A 1 282 ? -17.981 22.856 -33.473 1.00 52.81 282 PRO A O 1
#

Foldseek 3Di:
DVVVVVVVVVVPPPVLPQQDDFFADDDDDDDDDDPDPPQDQLSVVVVCPPPFLADGDWDFDDDFDFDPPLQADKWWKKKFFAHGDQPCPPVDADPRRVSNVVCHRPIQIFMWHKHKDFADDDPVVVPDPDPDRDRGDIGIGTPCFRRCQGSCCRRSNPQQWVGKDQDPVGNQWIWTAGPLGKIKIKGFGTKDWDDDPFKIKMKTKIWIWIDDPPDIAIWIKMKIKIWGHPDSFKIKIKIKMFIAHDPPDPCNVVSNNPTSIIHIIIMMIGHDDDDDPPPDDD

Secondary structure (DSSP, 8-state):
-HHHHHHHHGGG--TTS-S---------------------HHHHHHHHTT---SPPP-EE--SPPEEPGGG-EEEEEEEEEEEEE-TTTTTS--HHHHHHHTTTT-EEEEEEEEEEEEPPPPTTGGGSS--SPPPPPEEEEE-HHHHHHHHHHHHH-TT-EEEEEE-SS-TTEEEEEETTS-EEEEEEEEEEEEEETTEEEEEEEEEEEEEETTEEEEEEEEEEEEEEE-SSSEEEEEEEEEEEE-TTSTTHHHHTT--SEEEEEEEEEEPPP---TT----

Sequence (282 aa):
MRKLQSALQSWRSGGWRLRVAVLLLGLSLGLWTRPPVLAGPLSDRLAAFPNWDAPPPGKVAQGELIYPDWFEGTWQATSTLRQALAPLAPEIVTPGFENNRQLLDQPVQFTVRFYNQRLAPPLKAQRGITQFPAPALQGIVADRRFNSVSLGKATLGEGSVRSVSIDPEDPRRLVTQFRQGQQLVSESRERATESTPQRWMTSELFQQTFRSPPQIYLNRVENTTDYHQVDSRHIAARQITAIYLSPQDPDFFRARNRPVALYQYELMLEKPGSESPDRPIP

Radius of gyration: 20.72 Å; Cα contacts (8 Å, |Δi|>4): 571; chains: 1; bounding box: 61×50×68 Å

pLDDT: mean 79.19, std 22.39, range [24.11, 98.38]